Protein AF-A0A7S1WU43-F1 (afdb_monomer_lite)

Secondary structure (DSSP, 8-state):
--------TTT-------SSHHHHHHHHHHHHHHHHHHHHHHHHHHHHHHH--HHHHHHHHHHHHHHHHHHHHHHHHHHS-------------STTGGGSTT--------TT-TT---HHHHHHHHHHHHHHHHHHHHHHT--STTS--HHHHHHHHHHHHHHHHHT--HHHHHHHHHHHHHHHHHHHHHHHHHHHHHHHHHHTT--SS---S-GGGGGS-GGGS--HHHHHHHHHHHHHHHH-SS-SSS--HHHHHHHHHHH-GGGTTSGGGTS--PPPPP-

Organism: Alexandrium catenella (NCBI:txid2925)

Radius of gyration: 36.23 Å; chains: 1; bounding box: 75×37×129 Å

Sequence (283 aa):
QLYVYLLDQISGEPVFRWGPAAYERRLQLTSGLVGAGAILFGLLGVRSARTCSASSIRTVLRFHACLLLWTVLWFLLVGVPTRVDYVSVPAVEHWPIAMLPGIPTRLAVDPEWPNGKPGVCGDVSDIKARLVETLDEMDDNNKNRFVRKPFIQKALRKVYAAVFKKVLTCRQTVKMFWTWCALLLLLRVYYIAVLSYFLQVVLRGGDGVMIMGRLDDLNKPFSQTMSSMMLVQQQVRSAFEQMDADGDGRLSLEELLQYLEGTNHRYRGIAKGVGSQEPAPKV

Foldseek 3Di:
DDDPPPPPVPPPDPDLDLDPPVVRVVVVVVVVVLVVVVVVLVVLVVVCLVQLDLVSLVVSLVNLVVVLVVLVVVCCSLVPLQQPPPPAQADPVDPPVNPDPRRGRGDPDPPVCNRDQRSQLVVLVVVVVVVVVVLVVCVVVDPDDPPPDVVVSVVVVVVVVCCCVPQVDSVNSSVVSVVVSVVVSVVSVVVSVVSVLSSLCSVLVPSVPDPPDDPVCSPDDPVPSDPPVVVVVVVVVVVQVQQCPVPPSDHDPLSVLVVCCVPDVVSPPVSVVPPPDDDDDDD

InterPro domains:
  IPR002048 EF-hand domain [PF13202] (238-257)
  IPR002048 EF-hand domain [PS50222] (231-266)
  IPR002048 EF-hand domain [SM00054] (235-263)
  IPR011992 EF-hand domain pair [SSF47473] (228-263)
  IPR018247 EF-Hand 1, calcium-binding site [PS00018] (244-256)

Structure (mmCIF, N/CA/C/O backbone):
data_AF-A0A7S1WU43-F1
#
_entry.id   AF-A0A7S1WU43-F1
#
loop_
_atom_site.group_PDB
_atom_site.id
_atom_site.type_symbol
_atom_site.label_atom_id
_atom_site.label_alt_id
_atom_site.label_comp_id
_atom_site.label_asym_id
_atom_site.label_entity_id
_atom_site.label_seq_id
_atom_site.pdbx_PDB_ins_code
_atom_site.Cartn_x
_atom_site.Cartn_y
_atom_site.Cartn_z
_atom_site.occupancy
_atom_site.B_iso_or_equiv
_atom_site.auth_seq_id
_atom_site.auth_comp_id
_atom_site.auth_asym_id
_atom_site.auth_atom_id
_atom_site.pdbx_PDB_model_num
ATOM 1 N N . GLN A 1 1 ? 28.145 -4.157 -35.785 1.00 30.47 1 GLN A N 1
ATOM 2 C CA . GLN A 1 1 ? 26.868 -3.931 -35.076 1.00 30.47 1 GLN A CA 1
ATOM 3 C C . GLN A 1 1 ? 26.943 -2.552 -34.444 1.00 30.47 1 GLN A C 1
ATOM 5 O O . GLN A 1 1 ? 27.617 -2.392 -33.436 1.00 30.47 1 GLN A O 1
ATOM 10 N N . LEU A 1 2 ? 26.376 -1.546 -35.112 1.00 20.77 2 LEU A N 1
ATOM 11 C CA . LEU A 1 2 ? 26.337 -0.168 -34.625 1.00 20.77 2 LEU A CA 1
ATOM 12 C C . LEU A 1 2 ? 25.073 -0.026 -33.767 1.00 20.77 2 LEU A C 1
ATOM 14 O O . LEU A 1 2 ? 23.965 -0.103 -34.293 1.00 20.77 2 LEU A O 1
ATOM 18 N N . TYR A 1 3 ? 25.229 0.119 -32.455 1.00 25.77 3 TYR A N 1
ATOM 19 C CA . TYR A 1 3 ? 24.123 0.491 -31.578 1.00 25.77 3 TYR A CA 1
ATOM 20 C C . TYR A 1 3 ? 24.017 2.012 -31.617 1.00 25.77 3 TYR A C 1
ATOM 22 O O . TYR A 1 3 ? 24.809 2.709 -30.988 1.00 25.77 3 TYR A O 1
ATOM 30 N N . VAL A 1 4 ? 23.079 2.530 -32.407 1.00 25.12 4 VAL A N 1
ATOM 31 C CA . VAL A 1 4 ? 22.720 3.948 -32.352 1.00 25.12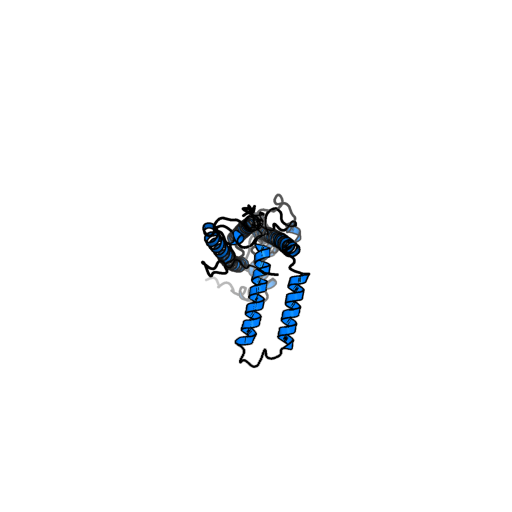 4 VAL A CA 1
ATOM 32 C C . VAL A 1 4 ? 21.872 4.130 -31.101 1.00 25.12 4 VAL A C 1
ATOM 34 O O . VAL A 1 4 ? 20.669 3.878 -31.100 1.00 25.12 4 VAL A O 1
ATOM 37 N N . TYR A 1 5 ? 22.528 4.513 -30.009 1.00 32.12 5 TYR A N 1
ATOM 38 C CA . TYR A 1 5 ? 21.851 5.143 -28.890 1.00 32.12 5 TYR A CA 1
ATOM 39 C C . TYR A 1 5 ? 21.361 6.499 -29.394 1.00 32.12 5 TYR A C 1
ATOM 41 O O . TYR A 1 5 ? 22.155 7.416 -29.593 1.00 32.12 5 TYR A O 1
ATOM 49 N N . LEU A 1 6 ? 20.053 6.633 -29.608 1.00 31.73 6 LEU A N 1
ATOM 50 C CA . LEU A 1 6 ? 19.405 7.938 -29.533 1.00 31.73 6 LEU A CA 1
ATOM 51 C C . LEU A 1 6 ? 19.458 8.357 -28.061 1.00 31.73 6 LEU A C 1
ATOM 53 O O . LEU A 1 6 ? 18.491 8.221 -27.318 1.00 31.73 6 LEU A O 1
ATOM 57 N N . LEU A 1 7 ? 20.638 8.809 -27.630 1.00 34.16 7 LEU A N 1
ATOM 58 C CA . LEU A 1 7 ? 20.720 9.766 -26.546 1.00 34.16 7 LEU A CA 1
ATOM 59 C C . LEU A 1 7 ? 19.856 10.950 -26.977 1.00 34.16 7 LEU A C 1
ATOM 61 O O . LEU A 1 7 ? 20.091 11.542 -28.032 1.00 34.16 7 LEU A O 1
ATOM 65 N N . ASP A 1 8 ? 18.863 11.277 -26.159 1.00 39.72 8 ASP A N 1
ATOM 66 C CA . ASP A 1 8 ? 18.220 12.585 -26.138 1.00 39.72 8 ASP A CA 1
ATOM 67 C C . ASP A 1 8 ? 19.308 13.618 -25.775 1.00 39.72 8 ASP A C 1
ATOM 69 O O . ASP A 1 8 ? 19.442 14.045 -24.630 1.00 39.72 8 ASP A O 1
ATOM 73 N N . GLN A 1 9 ? 20.178 13.945 -26.742 1.00 35.69 9 GLN A N 1
ATOM 74 C CA . GLN A 1 9 ? 21.341 14.827 -26.579 1.00 35.69 9 GLN A CA 1
ATOM 75 C C . GLN A 1 9 ? 20.949 16.262 -26.201 1.00 35.69 9 GLN A C 1
ATOM 77 O O . GLN A 1 9 ? 21.822 17.066 -25.893 1.00 35.69 9 GLN A O 1
ATOM 82 N N . ILE A 1 10 ? 19.657 16.593 -26.218 1.00 40.53 10 ILE A N 1
ATOM 83 C CA . ILE A 1 10 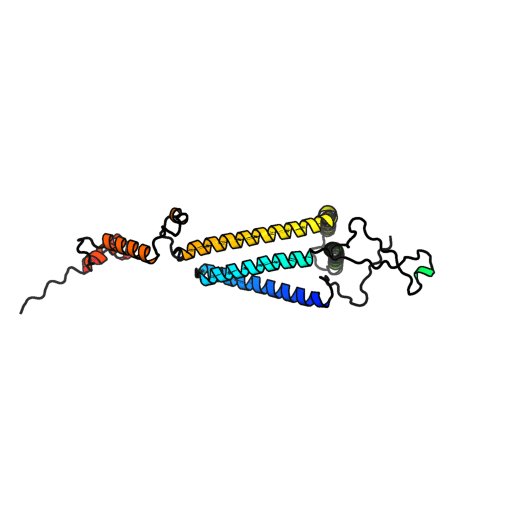? 19.166 17.931 -25.895 1.00 40.53 10 ILE A CA 1
ATOM 84 C C . ILE A 1 10 ? 18.762 18.032 -24.418 1.00 40.53 10 ILE A C 1
ATOM 86 O O . ILE A 1 10 ? 18.910 19.102 -23.835 1.00 40.53 10 ILE A O 1
ATOM 90 N N . SER A 1 11 ? 18.283 16.952 -23.787 1.00 47.47 11 SER A N 1
ATOM 91 C CA . SER A 1 11 ? 17.785 17.031 -22.405 1.00 47.47 11 SER A CA 1
ATOM 92 C C . SER A 1 11 ? 18.799 16.604 -21.347 1.00 47.47 11 SER A C 1
ATOM 94 O O . SER A 1 11 ? 18.724 17.102 -20.229 1.00 47.47 11 SER A O 1
ATOM 96 N N . GLY A 1 12 ? 19.746 15.711 -21.664 1.00 41.81 12 GLY A N 1
ATOM 97 C CA . GLY A 1 12 ? 20.751 15.240 -20.699 1.00 41.81 12 GLY A CA 1
ATOM 98 C C . GLY A 1 12 ? 20.173 14.557 -19.449 1.00 41.81 12 GLY A C 1
ATOM 99 O O . GLY A 1 12 ? 20.922 14.247 -18.526 1.00 41.81 12 GLY A O 1
ATOM 100 N N . GLU A 1 13 ? 18.862 14.303 -19.402 1.00 36.97 13 GLU A N 1
ATOM 101 C CA . GLU A 1 13 ? 18.190 13.790 -18.216 1.00 36.97 13 GLU A CA 1
ATOM 102 C C . GLU A 1 13 ? 17.746 12.339 -18.416 1.00 36.97 13 GLU A C 1
ATOM 104 O O . GLU A 1 13 ? 16.868 12.052 -19.236 1.00 36.97 13 GLU A O 1
ATOM 109 N N . PRO A 1 14 ? 18.300 11.396 -17.636 1.00 43.19 14 PRO A N 1
ATOM 110 C CA . PRO A 1 14 ? 17.907 10.006 -17.698 1.00 43.19 14 PRO A CA 1
ATOM 111 C C . PRO A 1 14 ? 16.720 9.814 -16.743 1.00 43.19 14 PRO A C 1
ATOM 113 O O . PRO A 1 14 ? 16.869 9.315 -15.623 1.00 43.19 14 PRO A O 1
ATOM 116 N N . VAL A 1 15 ? 15.532 10.251 -17.163 1.00 45.34 15 VAL A N 1
ATOM 117 C CA . VAL A 1 15 ? 14.308 10.117 -16.363 1.00 45.34 15 VAL A CA 1
ATOM 118 C C . VAL A 1 15 ? 13.325 9.209 -17.085 1.00 45.34 15 VAL A C 1
ATOM 120 O O . VAL A 1 15 ? 12.947 9.439 -18.230 1.00 45.34 15 VAL A O 1
ATOM 123 N N . PHE A 1 16 ? 12.943 8.148 -16.378 1.00 49.25 16 PHE A N 1
ATOM 124 C CA . PHE A 1 16 ? 11.842 7.254 -16.702 1.00 49.25 16 PHE A CA 1
ATOM 125 C C . PHE A 1 16 ? 10.610 8.081 -17.098 1.00 49.25 16 PHE A C 1
ATOM 127 O O . PHE A 1 16 ? 10.013 8.723 -16.234 1.00 49.25 16 PHE A O 1
ATOM 134 N N . ARG A 1 17 ? 10.194 8.045 -18.370 1.00 53.03 17 ARG A N 1
ATOM 135 C CA . ARG A 1 17 ? 9.016 8.797 -18.830 1.00 53.03 17 ARG A CA 1
ATOM 136 C C . ARG A 1 17 ? 7.768 7.917 -18.826 1.00 53.03 17 ARG A C 1
ATOM 138 O O . ARG A 1 17 ? 7.588 7.063 -19.686 1.00 53.03 17 ARG A O 1
ATOM 145 N N . TRP A 1 18 ? 6.868 8.167 -17.874 1.00 54.41 18 TRP A N 1
ATOM 146 C CA . TRP A 1 18 ? 5.579 7.466 -17.719 1.00 54.41 18 TRP A CA 1
ATOM 147 C C . TRP A 1 18 ? 4.523 7.850 -18.782 1.00 54.41 18 TRP A C 1
ATOM 149 O O . TRP A 1 18 ? 3.380 7.404 -18.716 1.00 54.41 18 TRP A O 1
ATOM 159 N N . GLY A 1 19 ? 4.869 8.723 -19.732 1.00 63.88 19 GLY A N 1
ATOM 160 C CA . GLY A 1 19 ? 3.963 9.306 -20.719 1.00 63.88 19 GLY A CA 1
ATOM 161 C C . GLY A 1 19 ? 4.474 10.669 -21.196 1.00 63.88 19 GLY A C 1
ATOM 162 O O . GLY A 1 19 ? 5.649 10.983 -21.004 1.00 63.88 19 GLY A O 1
ATOM 163 N N . PRO A 1 20 ? 3.618 11.511 -21.803 1.00 68.62 20 PRO A N 1
ATOM 164 C CA . PRO A 1 20 ? 3.990 12.883 -22.132 1.00 68.62 20 PRO A CA 1
ATOM 165 C C . PRO A 1 20 ? 4.473 13.627 -20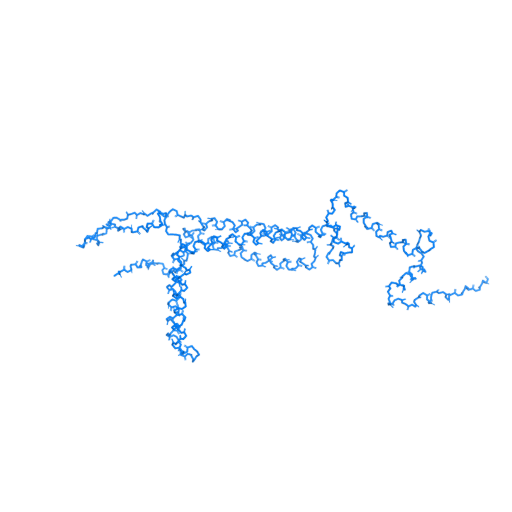.879 1.00 68.62 20 PRO A C 1
ATOM 167 O O . PRO A 1 20 ? 3.869 13.489 -19.811 1.00 68.62 20 PRO A O 1
ATOM 170 N N . ALA A 1 21 ? 5.507 14.463 -21.015 1.00 69.75 21 ALA A N 1
ATOM 171 C CA . ALA A 1 21 ? 6.152 15.164 -19.894 1.00 69.75 21 ALA A CA 1
ATOM 172 C C . ALA A 1 21 ? 5.162 15.929 -18.987 1.00 69.75 21 ALA A C 1
ATOM 174 O O . ALA A 1 21 ? 5.352 16.031 -17.775 1.00 69.75 21 ALA A O 1
ATOM 175 N N . ALA A 1 22 ? 4.052 16.415 -19.556 1.00 76.44 22 ALA A N 1
ATOM 176 C CA . ALA A 1 22 ? 2.982 17.088 -18.821 1.00 76.44 22 ALA A CA 1
ATOM 177 C C . ALA A 1 22 ? 2.285 16.195 -17.772 1.00 76.44 22 ALA A C 1
ATOM 179 O O . ALA A 1 22 ? 1.878 16.686 -16.715 1.00 76.44 22 ALA A O 1
ATOM 180 N N . TYR A 1 23 ? 2.138 14.896 -18.045 1.00 77.31 23 TYR A N 1
ATOM 181 C CA . TYR A 1 23 ? 1.503 13.940 -17.133 1.00 77.31 23 TYR A CA 1
ATOM 182 C C . TYR A 1 23 ? 2.493 13.348 -16.142 1.00 77.31 23 TYR A C 1
ATOM 184 O O . TYR A 1 23 ? 2.120 13.071 -15.006 1.00 77.31 23 TYR A O 1
ATOM 192 N N . GLU A 1 24 ? 3.752 13.201 -16.537 1.00 76.25 24 GLU A N 1
ATOM 193 C CA . GLU A 1 24 ? 4.777 12.544 -15.734 1.00 76.25 24 GLU A CA 1
ATOM 194 C C . GLU A 1 24 ? 5.000 13.234 -14.384 1.00 76.25 24 GLU A C 1
ATOM 196 O O . GLU A 1 24 ? 4.889 12.599 -13.334 1.00 76.25 24 GLU A O 1
ATOM 201 N N . ARG A 1 25 ? 5.202 14.559 -14.392 1.00 82.25 25 ARG A N 1
ATOM 202 C CA . ARG A 1 25 ? 5.381 15.341 -13.160 1.00 82.25 25 ARG A CA 1
ATOM 203 C C . ARG A 1 25 ? 4.170 15.227 -12.237 1.00 82.25 25 ARG A C 1
ATOM 205 O O . ARG A 1 25 ? 4.317 15.137 -11.019 1.00 82.25 25 ARG A O 1
ATOM 212 N N . ARG A 1 26 ? 2.963 15.216 -12.813 1.00 85.88 26 ARG A N 1
ATOM 213 C CA . ARG A 1 26 ? 1.721 15.042 -12.050 1.00 85.88 26 ARG A CA 1
ATOM 214 C C . ARG A 1 26 ? 1.653 13.646 -11.450 1.00 85.88 26 ARG A C 1
ATOM 216 O O . ARG A 1 26 ? 1.323 13.534 -10.277 1.00 85.88 26 ARG A O 1
ATOM 223 N N . LEU A 1 27 ? 2.023 12.619 -12.215 1.00 83.44 27 LEU A N 1
ATOM 224 C CA . LEU A 1 27 ? 1.995 11.228 -11.782 1.00 83.44 27 LEU A CA 1
ATOM 225 C C . LEU A 1 27 ? 2.979 10.958 -10.641 1.00 83.44 27 LEU A C 1
ATOM 227 O O . LEU A 1 27 ? 2.609 10.323 -9.649 1.00 83.44 27 LEU A O 1
ATOM 231 N N . GLN A 1 28 ? 4.203 11.476 -10.763 1.00 84.31 28 GLN A N 1
ATOM 232 C CA . GLN A 1 28 ? 5.231 11.408 -9.727 1.00 84.31 28 GLN A CA 1
ATOM 233 C C . GLN A 1 28 ? 4.764 12.115 -8.453 1.00 84.31 28 GLN A C 1
ATOM 235 O O . GLN A 1 28 ? 4.835 11.530 -7.373 1.00 84.31 28 GLN A O 1
ATOM 240 N N . LEU A 1 29 ? 4.199 13.322 -8.578 1.00 89.19 29 LEU A N 1
ATOM 241 C CA . LEU A 1 29 ? 3.633 14.055 -7.446 1.00 89.19 29 LEU A CA 1
ATOM 242 C C . LEU A 1 29 ? 2.506 13.259 -6.774 1.00 89.19 29 LEU A C 1
ATOM 244 O O . LEU A 1 29 ? 2.535 13.071 -5.561 1.00 89.19 29 LEU A O 1
ATOM 248 N N . THR A 1 30 ? 1.537 12.745 -7.540 1.00 89.62 30 THR A N 1
ATOM 249 C CA . THR A 1 30 ? 0.443 11.935 -6.979 1.00 89.62 30 THR A CA 1
ATOM 250 C C . THR A 1 30 ? 0.951 10.661 -6.319 1.00 89.62 30 THR A C 1
ATOM 252 O O . THR A 1 30 ? 0.500 10.330 -5.229 1.00 89.62 30 THR A O 1
ATOM 255 N N . SER A 1 31 ? 1.924 9.975 -6.920 1.00 88.25 31 SER A N 1
ATOM 256 C CA . SER A 1 31 ? 2.510 8.762 -6.341 1.00 88.25 31 SER A CA 1
ATOM 257 C C . SER A 1 31 ? 3.253 9.075 -5.040 1.00 88.25 31 SER A C 1
ATOM 259 O O . SER A 1 31 ? 3.103 8.347 -4.060 1.00 88.25 31 SER A O 1
ATOM 261 N N . GLY A 1 32 ? 3.984 10.193 -4.996 1.00 89.62 32 GLY A N 1
ATOM 262 C CA . GLY A 1 32 ? 4.639 10.693 -3.789 1.00 89.62 32 GLY A CA 1
ATOM 263 C C . GLY A 1 32 ? 3.643 11.043 -2.682 1.00 89.62 32 GLY A C 1
ATOM 264 O O . GLY A 1 32 ? 3.831 10.633 -1.539 1.00 89.62 32 GLY A O 1
ATOM 265 N N . LEU A 1 33 ? 2.542 11.723 -3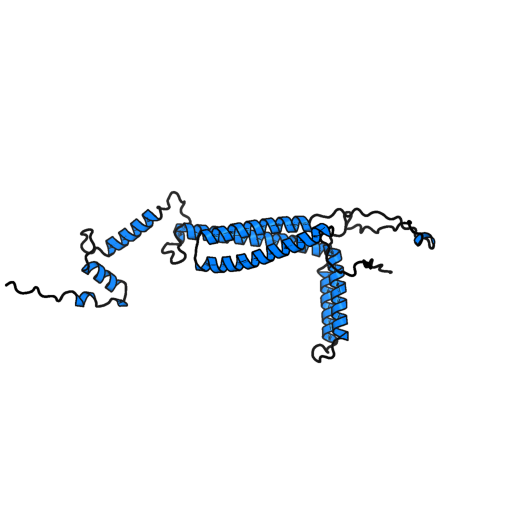.019 1.00 92.56 33 LEU A N 1
ATOM 266 C CA . LEU A 1 33 ? 1.471 12.053 -2.072 1.00 92.56 33 LEU A CA 1
ATOM 267 C C . LEU A 1 33 ? 0.770 10.801 -1.533 1.00 92.56 33 LEU A C 1
ATOM 269 O O . LEU A 1 33 ? 0.533 10.705 -0.330 1.00 92.56 33 LEU A O 1
ATOM 273 N N . VAL A 1 34 ? 0.477 9.819 -2.391 1.00 91.44 34 VAL A N 1
ATOM 274 C CA . VAL A 1 34 ? -0.104 8.539 -1.962 1.00 91.44 34 VAL A CA 1
ATOM 275 C C . VAL A 1 34 ? 0.872 7.768 -1.072 1.00 91.44 34 VAL A C 1
ATOM 277 O O . VAL A 1 34 ? 0.454 7.214 -0.055 1.00 91.44 34 VAL A O 1
ATOM 280 N N . GLY A 1 35 ? 2.167 7.771 -1.400 1.00 90.06 35 GLY A N 1
ATOM 281 C CA . GLY A 1 35 ? 3.216 7.167 -0.577 1.00 90.06 35 GLY A CA 1
ATOM 282 C C . GLY A 1 35 ? 3.323 7.813 0.807 1.00 90.06 35 GLY A C 1
ATOM 283 O O . GLY A 1 35 ? 3.276 7.112 1.819 1.00 90.06 35 GLY A O 1
ATOM 284 N N . ALA A 1 36 ? 3.381 9.145 0.869 1.00 92.38 36 ALA A N 1
ATOM 285 C CA . ALA A 1 36 ? 3.388 9.896 2.125 1.00 92.38 36 ALA A CA 1
ATOM 286 C C . ALA A 1 36 ? 2.111 9.644 2.946 1.00 92.38 36 ALA A C 1
ATOM 288 O O . ALA A 1 36 ? 2.180 9.394 4.151 1.00 92.38 36 ALA A O 1
ATOM 289 N N . GLY A 1 37 ? 0.952 9.622 2.279 1.00 92.44 37 GLY A N 1
ATOM 290 C CA . GLY A 1 37 ? -0.325 9.254 2.882 1.00 92.44 37 GLY A CA 1
ATOM 291 C C . GLY A 1 37 ? -0.295 7.847 3.479 1.00 92.44 37 GLY A C 1
ATOM 292 O O . GLY A 1 37 ? -0.692 7.665 4.624 1.00 92.44 37 GLY A O 1
ATOM 293 N N . ALA A 1 38 ? 0.241 6.857 2.763 1.00 90.38 38 ALA A N 1
ATOM 294 C CA . ALA A 1 38 ? 0.356 5.484 3.255 1.00 90.38 38 ALA A CA 1
ATOM 295 C C . ALA A 1 38 ? 1.224 5.361 4.510 1.00 90.38 38 ALA A C 1
ATOM 297 O O . ALA A 1 38 ? 0.856 4.621 5.423 1.00 90.38 38 ALA A O 1
ATOM 298 N N . ILE A 1 39 ? 2.326 6.109 4.594 1.00 91.19 39 ILE A N 1
ATOM 299 C CA . ILE A 1 39 ? 3.164 6.150 5.800 1.00 91.19 39 ILE A CA 1
ATOM 300 C C . ILE A 1 39 ? 2.378 6.760 6.967 1.00 91.19 39 ILE A C 1
ATOM 302 O O . ILE A 1 39 ? 2.305 6.164 8.042 1.00 91.19 39 ILE A O 1
ATOM 306 N N . LEU A 1 40 ? 1.737 7.912 6.749 1.00 91.38 40 LEU A N 1
ATOM 307 C CA . LEU A 1 40 ? 0.973 8.610 7.783 1.00 91.38 40 LEU A CA 1
ATOM 308 C C . LEU A 1 40 ? -0.203 7.764 8.299 1.00 91.38 40 LEU A C 1
ATOM 310 O O . LEU A 1 40 ? -0.389 7.632 9.508 1.00 91.38 40 LEU A O 1
ATOM 314 N N . PHE A 1 41 ? -0.956 7.122 7.404 1.00 89.38 41 PHE A N 1
ATOM 315 C CA . PHE A 1 41 ? -2.041 6.214 7.778 1.00 89.38 41 PHE A CA 1
ATOM 316 C C . PHE A 1 41 ? -1.545 4.914 8.412 1.00 89.38 41 PHE A C 1
ATOM 318 O O . PHE A 1 41 ? -2.230 4.376 9.278 1.00 89.38 41 PHE A O 1
ATOM 325 N N . GLY A 1 42 ? -0.349 4.437 8.057 1.00 87.31 42 GLY A N 1
ATOM 326 C CA . GLY A 1 42 ? 0.315 3.346 8.770 1.00 87.31 42 GLY A CA 1
ATOM 327 C C . GLY A 1 42 ? 0.575 3.707 10.235 1.00 87.31 42 GLY A C 1
ATOM 328 O O . GLY A 1 42 ? 0.207 2.951 11.135 1.00 87.31 42 GLY A O 1
ATOM 329 N N . LEU A 1 43 ? 1.116 4.903 10.492 1.00 87.75 43 LEU A N 1
ATOM 330 C CA . LEU A 1 43 ? 1.339 5.413 11.851 1.00 87.75 43 LEU A CA 1
ATOM 331 C C . LEU A 1 43 ? 0.021 5.610 12.618 1.00 87.75 43 LEU A C 1
ATOM 333 O O . LEU A 1 43 ? -0.079 5.232 13.789 1.00 87.75 43 LEU A O 1
ATOM 337 N N . LEU A 1 44 ? -1.013 6.148 11.960 1.00 84.94 44 LEU A N 1
ATOM 338 C CA . LEU A 1 44 ? -2.354 6.268 12.541 1.00 84.94 44 LEU A CA 1
ATOM 339 C C . LEU A 1 44 ? -2.980 4.903 12.833 1.00 84.94 44 LEU A C 1
ATOM 341 O O . LEU A 1 44 ? -3.630 4.756 13.863 1.00 84.94 44 LEU A O 1
ATOM 345 N N . GLY A 1 45 ? -2.760 3.902 11.980 1.00 83.38 45 GLY A N 1
ATOM 346 C CA . GLY A 1 45 ? -3.207 2.527 12.192 1.00 83.38 45 GLY A CA 1
ATOM 347 C C . GLY A 1 45 ? -2.576 1.907 13.436 1.00 83.38 45 GLY A C 1
ATOM 348 O O . GLY A 1 45 ? -3.291 1.383 14.288 1.00 83.38 45 GLY A O 1
ATOM 349 N N . VAL A 1 46 ? -1.259 2.060 13.611 1.00 85.56 46 VAL A N 1
ATOM 350 C CA . VAL A 1 46 ? -0.549 1.608 14.823 1.00 85.56 46 VAL A CA 1
ATOM 351 C C . VAL A 1 46 ? -1.074 2.321 16.072 1.00 85.56 46 VAL A C 1
ATOM 353 O O . VAL A 1 46 ? -1.281 1.691 17.109 1.00 85.56 46 VAL A O 1
ATOM 356 N N . ARG A 1 47 ? -1.345 3.629 15.989 1.00 82.25 47 ARG A N 1
ATOM 357 C CA . ARG A 1 47 ? -1.934 4.383 17.105 1.00 82.25 47 ARG A CA 1
ATOM 358 C C . ARG A 1 47 ? -3.380 3.961 17.385 1.00 82.25 47 ARG A C 1
ATOM 360 O O . ARG A 1 47 ? -3.756 3.835 18.546 1.00 82.25 47 ARG A O 1
ATOM 367 N N . SER A 1 48 ? -4.169 3.700 16.345 1.00 77.38 48 SER A N 1
ATOM 368 C CA . SER A 1 48 ? -5.549 3.213 16.439 1.00 77.38 48 SER A CA 1
ATOM 369 C C . SER A 1 48 ? -5.627 1.839 17.089 1.00 77.38 48 SER A C 1
ATOM 371 O O . SER A 1 48 ? -6.566 1.581 17.837 1.00 77.38 48 SER A O 1
ATOM 373 N N . ALA A 1 49 ? -4.653 0.967 16.828 1.00 76.62 49 ALA A N 1
ATOM 374 C CA . ALA A 1 49 ? -4.579 -0.346 17.458 1.00 76.62 49 ALA A CA 1
ATOM 375 C C . ALA A 1 49 ? -4.410 -0.251 18.985 1.00 76.62 49 ALA A C 1
ATOM 377 O O . ALA A 1 49 ? -4.782 -1.178 19.690 1.00 76.62 49 ALA A O 1
ATOM 378 N N . ARG A 1 50 ? -3.898 0.876 19.508 1.00 81.31 50 ARG A N 1
ATOM 379 C CA . ARG A 1 50 ? -3.787 1.111 20.957 1.00 81.31 50 ARG A CA 1
ATOM 380 C C . ARG A 1 50 ? -5.067 1.640 21.595 1.00 81.31 50 ARG A C 1
ATOM 382 O O . ARG A 1 50 ? -5.280 1.400 22.774 1.00 81.31 50 ARG A O 1
ATOM 389 N N . THR A 1 51 ? -5.878 2.402 20.862 1.00 77.81 51 THR A N 1
ATOM 390 C CA . THR A 1 51 ? -7.076 3.054 21.420 1.00 77.81 51 THR A CA 1
ATOM 391 C C . THR A 1 51 ? -8.372 2.307 21.125 1.00 77.81 51 THR A C 1
ATOM 393 O O . THR A 1 51 ? -9.415 2.725 21.617 1.00 77.81 51 THR A O 1
ATOM 396 N N . CYS A 1 52 ? -8.328 1.251 20.302 1.00 75.88 52 CYS A N 1
ATOM 397 C CA . CYS A 1 52 ? -9.468 0.400 19.932 1.00 75.88 52 CYS A CA 1
ATOM 398 C C . CYS A 1 52 ? -10.728 1.175 19.498 1.00 75.88 52 CYS A C 1
ATOM 400 O O . CYS A 1 52 ? -11.849 0.686 19.594 1.00 75.88 52 CYS A O 1
ATOM 402 N N . SER A 1 53 ? -10.563 2.394 18.975 1.00 82.56 53 SER A N 1
ATOM 403 C CA . SER A 1 53 ? -11.692 3.216 18.545 1.00 82.56 53 SER A CA 1
ATOM 404 C C . SER A 1 53 ? -12.246 2.710 17.215 1.00 82.56 53 SER A C 1
ATOM 406 O O . SER A 1 53 ? -11.560 2.742 16.189 1.00 82.56 53 SER A O 1
ATOM 408 N N . ALA A 1 54 ? -13.523 2.321 17.196 1.00 84.50 54 ALA A N 1
ATOM 409 C CA . ALA A 1 54 ? -14.214 1.890 15.980 1.00 84.50 54 ALA A CA 1
ATOM 410 C C . ALA A 1 54 ? -14.166 2.944 14.856 1.00 84.50 54 ALA A C 1
ATOM 412 O O . ALA A 1 54 ? -14.101 2.593 13.677 1.00 84.50 54 ALA A O 1
ATOM 413 N N . SER A 1 55 ? -14.161 4.237 15.201 1.00 87.12 55 SER A N 1
ATOM 414 C CA . SER A 1 55 ? -14.051 5.330 14.223 1.00 87.12 55 SER A CA 1
ATOM 415 C C . SER A 1 55 ? -12.695 5.320 13.509 1.00 87.12 55 SER A C 1
ATOM 417 O O . SER A 1 55 ? -12.621 5.401 12.277 1.00 87.12 55 SER A O 1
ATOM 419 N N . SER A 1 56 ? -11.616 5.132 14.269 1.00 86.75 56 SER A N 1
ATOM 420 C CA . SER A 1 56 ? -10.261 5.048 13.730 1.00 86.75 56 SER A CA 1
ATOM 421 C C . SER A 1 56 ? -10.090 3.816 12.840 1.00 86.75 56 SER A C 1
ATOM 423 O O . SER A 1 56 ? -9.577 3.934 11.728 1.00 86.75 56 SER A O 1
ATOM 425 N N . ILE A 1 57 ? -10.627 2.661 13.252 1.00 86.94 57 ILE A N 1
ATOM 426 C CA . ILE A 1 57 ? -10.600 1.430 12.446 1.00 86.94 57 ILE A CA 1
ATOM 427 C C . ILE A 1 57 ? -11.368 1.618 11.124 1.00 86.94 57 ILE A C 1
ATOM 429 O O . ILE A 1 57 ? -10.850 1.276 10.061 1.00 86.94 57 ILE A O 1
ATOM 433 N N . ARG A 1 58 ? -12.568 2.225 11.146 1.00 90.75 58 ARG A N 1
ATOM 434 C CA . ARG A 1 58 ? -13.329 2.551 9.918 1.00 90.75 58 ARG A CA 1
ATOM 435 C C . ARG A 1 58 ? -12.548 3.472 8.984 1.00 90.75 58 ARG A C 1
ATOM 437 O O . ARG A 1 58 ? -12.617 3.319 7.766 1.00 90.75 58 ARG A O 1
ATOM 444 N N . THR A 1 59 ? -11.815 4.426 9.546 1.00 91.19 59 THR A N 1
ATOM 445 C CA . THR A 1 59 ? -11.002 5.371 8.774 1.00 91.19 59 THR A CA 1
ATOM 446 C C . THR A 1 59 ? -9.835 4.655 8.090 1.00 91.19 59 THR A C 1
ATOM 448 O O . THR A 1 59 ? -9.625 4.837 6.892 1.00 91.19 59 THR A O 1
ATOM 451 N N . VAL A 1 60 ? -9.140 3.769 8.810 1.00 90.94 60 VAL A N 1
ATOM 452 C CA . VAL A 1 60 ? -8.066 2.923 8.261 1.00 90.94 60 VAL A CA 1
ATOM 453 C C . VAL A 1 60 ? -8.597 1.989 7.163 1.00 90.94 60 VAL A C 1
ATOM 455 O O . VAL A 1 60 ? -7.968 1.853 6.115 1.00 90.94 60 VAL A O 1
ATOM 458 N N . LEU A 1 61 ? -9.788 1.406 7.342 1.00 93.31 61 LEU A N 1
ATOM 459 C CA . LEU A 1 61 ? -10.450 0.587 6.318 1.00 93.31 61 LEU A CA 1
ATOM 460 C C . LEU A 1 61 ? -10.738 1.367 5.031 1.00 93.31 61 LEU A C 1
ATOM 462 O O . LEU A 1 61 ? -10.394 0.904 3.943 1.00 93.31 61 LEU A O 1
ATOM 466 N N . ARG A 1 62 ? -11.329 2.565 5.141 1.00 94.75 62 ARG A N 1
ATOM 467 C CA . ARG A 1 62 ? -11.579 3.439 3.981 1.00 94.75 62 ARG A CA 1
ATOM 468 C C . ARG A 1 62 ? -10.281 3.803 3.273 1.00 94.75 62 ARG A C 1
ATOM 470 O O . ARG A 1 62 ? -10.224 3.751 2.049 1.00 94.75 62 ARG A O 1
ATOM 477 N N . PHE A 1 63 ? -9.232 4.113 4.033 1.00 93.88 63 PHE A N 1
ATOM 478 C CA . PHE A 1 63 ? -7.917 4.395 3.471 1.00 93.88 63 PHE A CA 1
ATOM 479 C C . PHE A 1 63 ? -7.370 3.205 2.670 1.00 93.88 63 PHE A C 1
ATOM 481 O O . PHE A 1 63 ? -6.949 3.380 1.527 1.00 93.88 63 PHE A O 1
ATOM 488 N N . HIS A 1 64 ? -7.429 1.986 3.214 1.00 94.31 64 HIS A N 1
ATOM 489 C CA . HIS A 1 64 ? -6.988 0.792 2.489 1.00 94.31 64 HIS A CA 1
ATOM 490 C C . HIS A 1 64 ? -7.824 0.504 1.239 1.00 94.31 64 HIS A C 1
ATOM 492 O O . HIS A 1 64 ? -7.254 0.092 0.231 1.00 94.31 64 HIS A O 1
ATOM 498 N N . ALA A 1 65 ? -9.135 0.760 1.267 1.00 96.12 65 ALA A N 1
ATOM 499 C CA . ALA A 1 65 ? -9.987 0.651 0.085 1.00 96.12 65 ALA A CA 1
ATOM 500 C C . ALA A 1 65 ? -9.592 1.670 -1.001 1.00 96.12 65 ALA A C 1
ATOM 502 O O . ALA A 1 65 ? -9.440 1.300 -2.166 1.00 96.12 65 ALA A O 1
ATOM 503 N N . CYS A 1 66 ? -9.335 2.928 -0.626 1.00 95.38 66 CYS A N 1
ATOM 504 C CA . CYS A 1 66 ? -8.816 3.941 -1.549 1.00 95.38 66 CYS A CA 1
ATOM 505 C C . CYS A 1 66 ? -7.442 3.552 -2.109 1.00 95.38 66 CYS A C 1
ATOM 507 O O . CYS A 1 66 ? -7.184 3.734 -3.295 1.00 95.38 66 CYS A O 1
ATOM 509 N N . LEU A 1 67 ? -6.566 2.982 -1.278 1.00 93.75 67 LEU A N 1
ATOM 510 C CA . LEU A 1 67 ? -5.242 2.534 -1.699 1.00 93.75 67 LEU A CA 1
ATOM 511 C C . LEU A 1 67 ? -5.315 1.322 -2.638 1.00 93.75 67 LEU A C 1
ATOM 513 O O . LEU A 1 67 ? -4.525 1.232 -3.575 1.00 93.75 67 LEU A O 1
ATOM 517 N N . LEU A 1 68 ? -6.263 0.406 -2.418 1.00 95.94 68 LEU A N 1
ATOM 518 C CA . LEU A 1 68 ? -6.556 -0.699 -3.333 1.00 95.94 68 LEU A CA 1
ATOM 519 C C . LEU A 1 68 ? -7.003 -0.155 -4.694 1.00 95.94 68 LEU A C 1
ATOM 521 O O . LEU A 1 68 ? -6.428 -0.535 -5.711 1.00 95.94 68 LEU A O 1
ATOM 525 N N . LEU A 1 69 ? -7.960 0.779 -4.707 1.00 95.88 69 LEU A N 1
ATOM 526 C CA . LEU A 1 69 ? -8.428 1.428 -5.932 1.00 95.88 69 LEU A CA 1
ATOM 527 C C . LEU A 1 69 ? -7.288 2.150 -6.658 1.00 95.88 69 LEU A C 1
ATOM 529 O O . LEU A 1 69 ? -7.110 1.956 -7.857 1.00 95.88 69 LEU A O 1
ATOM 533 N N . TRP A 1 70 ? -6.481 2.930 -5.934 1.00 94.25 70 TRP A N 1
ATOM 534 C CA . TRP A 1 70 ? -5.292 3.578 -6.488 1.00 94.25 70 TRP A CA 1
ATOM 535 C C . TRP A 1 70 ? -4.324 2.563 -7.093 1.00 94.25 70 TRP A C 1
ATOM 537 O O . TRP A 1 70 ? -3.828 2.783 -8.189 1.00 94.25 70 TRP A O 1
ATOM 547 N N . THR A 1 71 ? -4.079 1.440 -6.414 1.00 92.44 71 THR A N 1
ATOM 548 C CA . THR A 1 71 ? -3.186 0.384 -6.910 1.00 92.44 71 THR A CA 1
ATOM 549 C C . THR A 1 71 ? -3.708 -0.172 -8.234 1.00 92.44 71 THR A C 1
ATOM 551 O O . THR A 1 71 ? -2.952 -0.249 -9.197 1.00 92.44 71 THR A O 1
ATOM 554 N N . VAL A 1 72 ? -5.007 -0.481 -8.324 1.00 93.69 72 VAL A N 1
ATOM 555 C CA . VAL A 1 72 ? -5.639 -0.929 -9.576 1.00 93.69 72 VAL A CA 1
ATOM 556 C C . VAL A 1 72 ? -5.484 0.124 -10.674 1.00 93.69 72 VAL A C 1
ATOM 558 O O . VAL A 1 72 ? -5.006 -0.198 -11.757 1.00 93.69 72 VAL A O 1
ATOM 561 N N . LEU A 1 73 ? -5.834 1.383 -10.395 1.00 90.94 73 LEU A N 1
ATOM 562 C CA . LEU A 1 73 ? -5.730 2.477 -11.365 1.00 90.94 73 LEU A CA 1
ATOM 563 C C . LEU A 1 73 ? -4.292 2.698 -11.833 1.00 90.94 73 LEU A C 1
ATOM 565 O O . LEU A 1 73 ? -4.065 2.901 -13.020 1.00 90.94 73 LEU A O 1
ATOM 569 N N . TRP A 1 74 ? -3.326 2.617 -10.922 1.00 88.75 74 TRP A N 1
ATOM 570 C CA . TRP A 1 74 ? -1.911 2.767 -11.229 1.00 88.75 74 TRP A CA 1
ATOM 571 C C . TRP A 1 74 ? -1.420 1.636 -12.133 1.00 88.75 74 TRP A C 1
ATOM 573 O O . TRP A 1 74 ? -0.817 1.900 -13.167 1.00 88.75 74 TRP A O 1
ATOM 583 N N . PHE A 1 75 ? -1.737 0.378 -11.810 1.00 87.56 75 PHE A N 1
ATOM 584 C CA . PHE A 1 75 ? -1.351 -0.761 -12.646 1.00 87.56 75 PHE A CA 1
ATOM 585 C C . PHE A 1 75 ? -2.059 -0.774 -13.998 1.00 87.56 75 PHE A C 1
ATOM 587 O O . PHE A 1 75 ? -1.454 -1.191 -14.978 1.00 87.56 75 PHE A O 1
ATOM 594 N N . LEU A 1 76 ? -3.306 -0.306 -14.079 1.00 86.12 76 LEU A N 1
ATOM 595 C CA . LEU A 1 76 ? -3.979 -0.109 -15.359 1.00 86.12 76 LEU A CA 1
ATOM 596 C C . LEU A 1 76 ? -3.289 0.994 -16.157 1.00 86.12 76 LEU A C 1
ATOM 598 O O . LEU A 1 76 ? -2.942 0.775 -17.306 1.00 86.12 76 LEU A O 1
ATOM 602 N N . LEU A 1 77 ? -3.013 2.146 -15.551 1.00 83.12 77 LEU A N 1
ATOM 603 C CA . LEU A 1 77 ? -2.365 3.257 -16.241 1.00 83.12 77 LEU A CA 1
ATOM 604 C C . LEU A 1 77 ? -0.978 2.879 -16.780 1.00 83.12 77 LEU A C 1
ATOM 606 O O . LEU A 1 77 ? -0.654 3.198 -17.918 1.00 83.12 77 LEU A O 1
ATOM 610 N N . VAL A 1 78 ? -0.177 2.188 -15.969 1.00 78.12 78 VAL A N 1
ATOM 611 C CA . VAL A 1 78 ? 1.184 1.760 -16.322 1.00 78.12 78 VAL A CA 1
ATOM 612 C C . VAL A 1 78 ? 1.182 0.531 -17.231 1.00 78.12 78 VAL A C 1
ATOM 614 O O . VAL A 1 78 ? 2.060 0.373 -18.074 1.00 78.12 78 VAL A O 1
ATOM 617 N N . GLY A 1 79 ? 0.224 -0.371 -17.028 1.00 72.00 79 GLY A N 1
ATOM 618 C CA . GLY A 1 79 ? 0.138 -1.653 -17.717 1.00 72.00 79 GLY A CA 1
ATOM 619 C C . GLY A 1 79 ? -0.662 -1.619 -19.017 1.00 72.00 79 GLY A C 1
ATOM 620 O O . GLY A 1 79 ? -0.604 -2.594 -19.768 1.00 72.00 79 GLY A O 1
ATOM 621 N N . VAL A 1 80 ? -1.404 -0.542 -19.304 1.00 68.25 80 VAL A N 1
ATOM 622 C CA . VAL A 1 80 ? -2.072 -0.369 -20.598 1.00 68.25 80 VAL A CA 1
ATOM 623 C C . VAL A 1 80 ? -0.992 -0.346 -21.680 1.00 68.25 80 VAL A C 1
ATOM 625 O O . VAL A 1 80 ? -0.073 0.472 -21.602 1.00 68.25 80 VAL A O 1
ATOM 628 N N . PRO A 1 81 ? -1.078 -1.229 -22.692 1.00 59.94 81 PRO A N 1
ATOM 629 C CA . PRO A 1 81 ? -0.167 -1.168 -23.819 1.00 59.94 81 PRO A CA 1
ATOM 630 C C . PRO A 1 81 ? -0.349 0.195 -24.484 1.00 59.94 81 PRO A C 1
ATOM 632 O O . PRO A 1 81 ? -1.406 0.490 -25.046 1.00 59.94 81 PRO A O 1
ATOM 635 N N . THR A 1 82 ? 0.663 1.053 -24.388 1.00 54.59 82 THR A N 1
ATOM 636 C CA . THR A 1 82 ? 0.692 2.281 -25.168 1.00 54.59 82 THR A CA 1
ATOM 637 C C . THR A 1 82 ? 0.782 1.866 -26.623 1.00 54.59 82 THR A C 1
ATOM 639 O O . THR A 1 82 ? 1.668 1.105 -27.003 1.00 54.59 82 THR A O 1
ATOM 642 N N . ARG A 1 83 ? -0.177 2.306 -27.439 1.00 44.44 83 ARG A N 1
ATOM 643 C CA . ARG A 1 83 ? -0.111 2.106 -28.882 1.00 44.44 83 ARG A CA 1
ATOM 644 C C . ARG A 1 83 ? 1.049 2.964 -29.371 1.00 44.44 83 ARG A C 1
ATOM 646 O O . ARG A 1 83 ? 0.929 4.184 -29.446 1.00 44.44 83 ARG A O 1
ATOM 653 N N . VAL A 1 84 ? 2.206 2.346 -29.574 1.00 51.94 84 VAL A N 1
ATOM 654 C CA . VAL A 1 84 ? 3.350 3.046 -30.142 1.00 51.94 84 VAL A CA 1
ATOM 655 C C . VAL A 1 84 ? 3.097 3.095 -31.636 1.00 51.94 84 VAL A C 1
ATOM 657 O O . VAL A 1 84 ? 3.357 2.131 -32.354 1.00 51.94 84 VAL A O 1
ATOM 660 N N . ASP A 1 85 ? 2.532 4.208 -32.095 1.00 42.94 85 ASP A N 1
ATOM 661 C CA . ASP A 1 85 ? 2.466 4.493 -33.518 1.00 42.94 85 ASP A CA 1
ATOM 662 C C . ASP A 1 85 ? 3.897 4.747 -33.985 1.00 42.94 85 ASP A C 1
ATOM 664 O O . ASP A 1 85 ? 4.484 5.816 -33.803 1.00 42.94 85 ASP A O 1
ATOM 668 N N . TYR A 1 86 ? 4.499 3.699 -34.532 1.00 46.28 86 TYR A N 1
ATOM 669 C CA . TYR A 1 86 ? 5.770 3.803 -35.208 1.00 46.28 86 TYR A CA 1
ATOM 670 C C . TYR A 1 86 ? 5.551 4.646 -36.458 1.00 46.28 86 TYR A C 1
ATOM 672 O O . TYR A 1 86 ? 5.060 4.156 -37.474 1.00 46.28 86 TYR A O 1
ATOM 680 N N . VAL A 1 87 ? 5.909 5.928 -36.391 1.00 45.16 87 VAL A N 1
ATOM 681 C CA . VAL A 1 87 ? 6.054 6.740 -37.595 1.00 45.16 87 VAL A CA 1
ATOM 682 C C . VAL A 1 87 ? 7.185 6.086 -38.375 1.00 45.16 87 VAL A C 1
ATOM 684 O O . VAL A 1 87 ? 8.345 6.174 -37.984 1.00 45.16 87 VAL A O 1
ATOM 687 N N . SER A 1 88 ? 6.848 5.319 -39.411 1.00 42.06 88 SER A N 1
ATOM 688 C CA . SER A 1 88 ? 7.839 4.694 -40.272 1.00 42.06 88 SER A CA 1
ATOM 689 C C . SER A 1 88 ? 8.517 5.806 -41.037 1.00 42.06 88 SER A C 1
ATOM 691 O O . SER A 1 88 ? 7.937 6.435 -41.922 1.00 42.06 88 SER A O 1
ATOM 693 N N . VAL A 1 89 ? 9.753 6.056 -40.671 1.00 44.00 89 VAL A N 1
ATOM 694 C CA . VAL A 1 89 ? 10.586 7.004 -41.364 1.00 44.00 89 VAL A CA 1
ATOM 695 C C . VAL A 1 89 ? 11.222 6.100 -42.510 1.00 44.00 89 VAL A C 1
ATOM 697 O O . VAL A 1 89 ? 11.671 5.013 -42.190 1.00 44.00 89 VAL A O 1
ATOM 700 N N . PRO A 1 90 ? 11.141 6.298 -43.855 1.00 42.97 90 PRO A N 1
ATOM 701 C CA . PRO A 1 90 ? 11.690 5.314 -44.843 1.00 42.97 90 PRO A CA 1
ATOM 702 C C . PRO A 1 90 ? 13.221 5.200 -45.045 1.00 42.97 90 PRO A C 1
ATOM 704 O O . PRO A 1 90 ? 13.776 5.969 -45.819 1.00 42.97 90 PRO A O 1
ATOM 707 N N . ALA A 1 91 ? 13.903 4.188 -44.469 1.00 44.66 91 ALA A N 1
ATOM 708 C CA . ALA A 1 91 ? 15.370 4.007 -44.632 1.00 44.66 91 ALA A CA 1
ATOM 709 C C . ALA A 1 91 ? 15.779 3.939 -46.092 1.00 44.66 91 ALA A C 1
ATOM 711 O O . ALA A 1 91 ? 15.525 2.942 -46.768 1.00 44.66 91 ALA A O 1
ATOM 712 N N . VAL A 1 92 ? 16.510 4.954 -46.536 1.00 48.12 92 VAL A N 1
ATOM 713 C CA . VAL A 1 92 ? 17.339 4.827 -47.723 1.00 48.12 92 VAL A CA 1
ATOM 714 C C . VAL A 1 92 ? 18.661 4.206 -47.292 1.00 48.12 92 VAL A C 1
ATOM 716 O O . VAL A 1 92 ? 19.471 4.832 -46.621 1.00 48.12 92 VAL A O 1
ATOM 719 N N . GLU A 1 93 ? 18.872 2.944 -47.664 1.00 48.94 93 GLU A N 1
ATOM 720 C CA . GLU A 1 93 ? 20.059 2.156 -47.287 1.00 48.94 93 GLU A CA 1
ATOM 721 C C . GLU A 1 93 ? 21.337 2.562 -48.050 1.00 48.94 93 GLU A C 1
ATOM 723 O O . GLU A 1 93 ? 22.389 1.956 -47.879 1.00 48.94 93 GLU A O 1
ATOM 728 N N . HIS A 1 94 ? 21.264 3.576 -48.915 1.00 56.38 94 HIS A N 1
ATOM 729 C CA . HIS A 1 94 ? 22.318 3.883 -49.876 1.00 56.38 94 HIS A CA 1
ATOM 730 C C . HIS A 1 94 ? 22.978 5.208 -49.494 1.00 56.38 94 HIS A C 1
ATOM 732 O O . HIS A 1 94 ? 22.373 6.280 -49.564 1.00 56.38 94 HIS A O 1
ATOM 738 N N . TRP A 1 95 ? 24.238 5.127 -49.075 1.00 45.75 95 TRP A N 1
ATOM 739 C CA . TRP A 1 95 ? 25.129 6.277 -48.957 1.00 45.75 95 TRP A CA 1
ATOM 740 C C . TRP A 1 95 ? 25.301 6.917 -50.348 1.00 45.75 95 TRP A C 1
ATOM 742 O 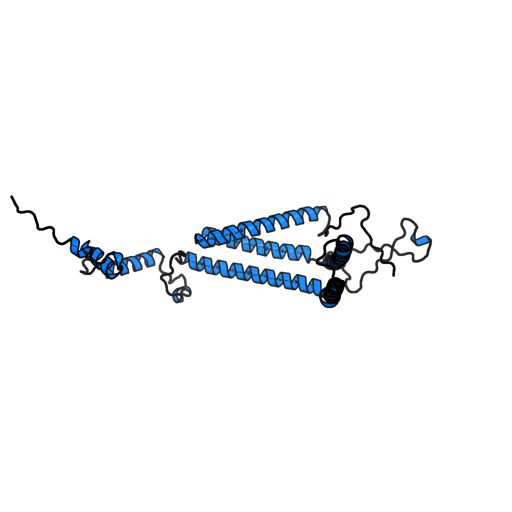O . TRP A 1 95 ? 25.592 6.175 -51.287 1.00 45.75 95 TRP A O 1
ATOM 752 N N . PRO A 1 96 ? 25.095 8.237 -50.544 1.00 60.19 96 PRO A N 1
ATOM 753 C CA . PRO A 1 96 ? 25.033 9.320 -49.552 1.00 60.19 96 PRO A CA 1
ATOM 754 C C . PRO A 1 96 ? 23.610 9.813 -49.208 1.00 60.19 96 PRO A C 1
ATOM 756 O O . PRO A 1 96 ? 23.449 10.786 -48.476 1.00 60.19 96 PRO A O 1
ATOM 759 N N . ILE A 1 97 ? 22.560 9.163 -49.716 1.00 59.50 97 ILE A N 1
ATOM 760 C CA . ILE A 1 97 ? 21.171 9.641 -49.614 1.00 59.50 97 ILE A CA 1
ATOM 761 C C . ILE A 1 97 ? 20.638 9.533 -48.171 1.00 59.50 97 ILE A C 1
ATOM 763 O O . ILE A 1 97 ? 19.834 10.358 -47.750 1.00 59.50 97 ILE A O 1
ATOM 767 N N . ALA A 1 98 ? 21.166 8.607 -47.365 1.00 54.25 98 ALA A N 1
ATOM 768 C CA . ALA A 1 98 ? 20.836 8.468 -45.940 1.00 54.25 98 ALA A CA 1
ATOM 769 C C . ALA A 1 98 ? 21.166 9.703 -45.065 1.00 54.25 98 ALA A C 1
ATOM 771 O O . ALA A 1 98 ? 20.714 9.769 -43.925 1.00 54.25 98 ALA A O 1
ATOM 772 N N . MET A 1 99 ? 21.961 10.662 -45.564 1.00 56.59 99 MET A N 1
ATOM 773 C CA . MET A 1 99 ? 22.301 11.906 -44.851 1.00 56.59 99 MET A CA 1
ATOM 774 C C . MET A 1 99 ? 21.493 13.129 -45.299 1.00 56.59 99 MET A C 1
ATOM 776 O O . MET A 1 99 ? 21.665 14.209 -44.734 1.00 56.59 99 MET A O 1
ATOM 780 N N . LEU A 1 100 ? 20.621 12.995 -46.301 1.00 61.53 100 LEU A N 1
ATOM 781 C CA . LEU A 1 100 ? 19.808 14.122 -46.741 1.00 61.53 100 LEU A CA 1
ATOM 782 C C . LEU A 1 100 ? 18.717 14.425 -45.697 1.00 61.53 100 LEU A C 1
ATOM 784 O O . LEU A 1 100 ? 17.971 13.520 -45.306 1.00 61.53 100 LEU A O 1
ATOM 788 N N . PRO A 1 101 ? 18.590 15.687 -45.248 1.00 52.12 101 PRO A N 1
ATOM 789 C CA . PRO A 1 101 ? 17.540 16.081 -44.319 1.00 52.12 101 PRO A CA 1
ATOM 790 C C . PRO A 1 101 ? 16.168 15.790 -44.939 1.00 52.12 101 PRO A C 1
ATOM 792 O O . PRO A 1 101 ? 15.862 16.246 -46.037 1.00 52.12 101 PRO A O 1
ATOM 795 N N . GLY A 1 102 ? 15.347 15.012 -44.230 1.00 53.16 102 GLY A N 1
ATOM 796 C CA . GLY A 1 102 ? 13.985 14.667 -44.649 1.00 53.16 102 GLY A CA 1
ATOM 797 C C . GLY A 1 102 ? 13.816 13.267 -45.237 1.00 53.16 102 GLY A C 1
ATOM 798 O O . GLY A 1 102 ? 12.688 12.909 -45.570 1.00 53.16 102 GLY A O 1
ATOM 799 N N . ILE A 1 103 ? 14.882 12.463 -45.336 1.00 47.19 103 ILE A N 1
ATOM 800 C CA . ILE A 1 103 ? 14.774 11.073 -45.783 1.00 47.19 103 ILE A CA 1
ATOM 801 C C . ILE A 1 103 ? 14.765 10.140 -44.591 1.00 47.19 103 ILE A C 1
ATOM 803 O O . ILE A 1 103 ? 15.581 10.304 -43.682 1.00 47.19 103 ILE A O 1
ATOM 807 N N . PRO A 1 104 ? 13.840 9.182 -44.556 1.00 43.91 104 PRO A N 1
ATOM 808 C CA . PRO A 1 104 ? 13.435 8.745 -43.257 1.00 43.91 104 PRO A CA 1
ATOM 809 C C . PRO A 1 104 ? 14.091 7.348 -42.942 1.00 43.91 104 PRO A C 1
ATOM 811 O O . PRO A 1 104 ? 14.914 6.915 -43.726 1.00 43.91 104 PRO A O 1
ATOM 814 N N . THR A 1 105 ? 14.005 6.683 -41.777 1.00 46.59 105 THR A N 1
ATOM 815 C CA . THR A 1 105 ? 14.752 5.419 -41.453 1.00 46.59 105 THR A CA 1
ATOM 816 C C . THR A 1 105 ? 13.884 4.237 -40.989 1.00 46.59 105 THR A C 1
ATOM 818 O O . THR A 1 105 ? 13.152 4.360 -40.010 1.00 46.59 105 THR A O 1
ATOM 821 N N . ARG A 1 106 ? 13.925 3.090 -41.709 1.00 41.34 106 ARG A N 1
ATOM 822 C CA . ARG A 1 106 ? 13.097 1.887 -41.485 1.00 41.34 106 ARG A CA 1
ATOM 823 C C . ARG A 1 106 ? 13.210 1.502 -40.020 1.00 41.34 106 ARG A C 1
ATOM 825 O O . ARG A 1 106 ? 14.257 1.041 -39.567 1.00 41.34 106 ARG A O 1
ATOM 832 N N . LEU A 1 107 ? 12.107 1.663 -39.303 1.00 48.66 107 LEU A N 1
ATOM 833 C CA . LEU A 1 107 ? 12.005 1.168 -37.949 1.00 48.66 107 LEU A CA 1
ATOM 834 C C . LEU A 1 107 ? 11.903 -0.355 -37.993 1.00 48.66 107 LEU A C 1
ATOM 836 O O . LEU A 1 107 ? 10.933 -0.911 -38.505 1.00 48.66 107 LEU A O 1
ATOM 840 N N . ALA A 1 108 ? 12.908 -1.025 -37.437 1.00 45.47 108 ALA A N 1
ATOM 841 C CA . ALA A 1 108 ? 12.802 -2.427 -37.077 1.00 45.47 108 ALA A CA 1
ATOM 842 C C . ALA A 1 108 ? 11.801 -2.542 -35.918 1.00 45.47 108 ALA A C 1
ATOM 844 O O . ALA A 1 108 ? 12.158 -2.373 -34.751 1.00 45.47 108 ALA A O 1
ATOM 845 N N . VAL A 1 109 ? 10.530 -2.770 -36.249 1.00 46.22 109 VAL A N 1
ATOM 846 C CA . VAL A 1 109 ? 9.528 -3.176 -35.265 1.00 46.22 109 VAL A CA 1
ATOM 847 C C . VAL A 1 109 ? 9.831 -4.625 -34.912 1.00 46.22 109 VAL A C 1
ATOM 849 O O . VAL A 1 109 ? 9.845 -5.496 -35.780 1.00 46.22 109 VAL A O 1
ATOM 852 N N . ASP A 1 110 ? 10.147 -4.864 -33.644 1.00 49.12 110 ASP A N 1
ATOM 853 C CA . ASP A 1 110 ? 10.410 -6.200 -33.124 1.00 49.12 110 ASP A CA 1
ATOM 854 C C . ASP A 1 110 ? 9.138 -7.054 -33.317 1.00 49.12 110 ASP A C 1
ATOM 856 O O . ASP A 1 110 ? 8.088 -6.677 -32.787 1.00 49.12 110 ASP A O 1
ATOM 860 N N . PRO A 1 111 ? 9.170 -8.158 -34.089 1.00 52.84 111 PRO A N 1
ATOM 861 C CA . PRO A 1 111 ? 7.973 -8.940 -34.411 1.00 52.84 111 PRO A CA 1
ATOM 862 C C . PRO A 1 111 ? 7.300 -9.550 -33.174 1.00 52.84 111 PRO A C 1
ATOM 864 O O . PRO A 1 111 ? 6.124 -9.903 -33.229 1.00 52.84 111 PRO A O 1
ATOM 867 N N . GLU A 1 112 ? 8.005 -9.639 -32.042 1.00 53.53 112 GLU A N 1
ATOM 868 C CA . GLU A 1 112 ? 7.408 -10.036 -30.764 1.00 53.53 112 GLU A CA 1
ATOM 869 C C . GLU A 1 112 ? 6.462 -8.967 -30.171 1.00 53.53 112 GLU A C 1
ATOM 871 O O . GLU A 1 112 ? 5.663 -9.288 -29.290 1.00 53.53 112 GLU A O 1
ATOM 876 N N . TRP A 1 113 ? 6.523 -7.711 -30.640 1.00 53.00 113 TRP A N 1
ATOM 877 C CA . TRP A 1 113 ? 5.838 -6.558 -30.036 1.00 53.00 113 TRP A CA 1
ATOM 878 C C . TRP A 1 113 ? 5.236 -5.598 -31.080 1.00 53.00 113 TRP A C 1
ATOM 880 O O . TRP A 1 113 ? 5.668 -4.449 -31.199 1.00 53.00 113 TRP A O 1
ATOM 890 N N . PRO A 1 114 ? 4.173 -6.012 -31.794 1.00 46.00 114 PRO A N 1
ATOM 891 C CA . PRO A 1 114 ? 3.559 -5.214 -32.860 1.00 46.00 114 PRO A CA 1
ATOM 892 C C . PRO A 1 114 ? 2.934 -3.889 -32.386 1.00 46.00 114 PRO A C 1
ATOM 894 O O . PRO A 1 114 ? 2.683 -3.013 -33.206 1.00 46.00 114 PRO A O 1
ATOM 897 N N . ASN A 1 115 ? 2.701 -3.723 -31.078 1.00 53.69 115 ASN A N 1
ATOM 898 C CA . ASN A 1 115 ? 2.093 -2.522 -30.492 1.00 53.69 115 ASN A CA 1
ATOM 899 C C . ASN A 1 115 ? 3.093 -1.600 -29.776 1.00 53.69 115 ASN A C 1
ATOM 901 O O . ASN A 1 115 ? 2.660 -0.638 -29.149 1.00 53.69 115 ASN A O 1
ATOM 905 N N . GLY A 1 116 ? 4.398 -1.882 -29.831 1.00 51.56 116 GLY A N 1
ATOM 906 C CA . GLY A 1 116 ? 5.390 -1.142 -29.052 1.00 51.56 116 GLY A CA 1
ATOM 907 C C . GLY A 1 116 ? 6.065 -1.975 -27.972 1.00 51.56 116 GLY A C 1
ATOM 908 O O . GLY A 1 116 ? 5.455 -2.870 -27.383 1.00 51.56 116 GLY A O 1
ATOM 909 N N . LYS A 1 117 ? 7.327 -1.651 -27.663 1.00 53.97 117 LYS A N 1
ATOM 910 C CA . LYS A 1 117 ? 7.974 -2.159 -26.448 1.00 53.97 117 LYS A CA 1
ATOM 911 C C . LYS A 1 117 ? 7.311 -1.503 -25.232 1.00 53.97 117 LYS A C 1
ATOM 913 O O . LYS A 1 117 ? 7.267 -0.273 -25.186 1.00 53.97 117 LYS A O 1
ATOM 918 N N . PRO A 1 118 ? 6.847 -2.269 -24.229 1.00 55.53 118 PRO A N 1
ATOM 919 C CA . PRO A 1 118 ? 6.471 -1.675 -22.953 1.00 55.53 118 PRO A CA 1
ATOM 920 C C . PRO A 1 118 ? 7.693 -0.940 -22.388 1.00 55.53 118 PRO A C 1
ATOM 922 O O . PRO A 1 118 ? 8.798 -1.490 -22.433 1.00 55.53 118 PRO A O 1
ATOM 925 N N . GLY A 1 119 ? 7.502 0.281 -21.868 1.00 58.97 119 GLY A N 1
ATOM 926 C CA . GLY A 1 119 ? 8.590 1.118 -21.324 1.00 58.97 119 GLY A CA 1
ATOM 927 C C . GLY A 1 119 ? 9.519 0.340 -20.387 1.00 58.97 119 GLY A C 1
ATOM 928 O O . GLY A 1 119 ? 10.736 0.409 -20.523 1.00 58.97 119 GLY A O 1
ATOM 929 N N . VAL A 1 120 ? 8.927 -0.579 -19.618 1.00 60.72 120 VAL A N 1
ATOM 930 C CA . VAL A 1 120 ? 9.576 -1.551 -18.728 1.00 60.72 120 VAL A CA 1
ATOM 931 C C . VAL A 1 120 ? 10.793 -2.256 -19.343 1.00 60.72 120 VAL A C 1
ATOM 933 O O . VAL A 1 120 ? 11.763 -2.540 -18.646 1.00 60.72 120 VAL A O 1
ATOM 936 N N . CYS A 1 121 ? 10.778 -2.575 -20.639 1.00 63.66 121 CYS A N 1
ATOM 937 C CA . CYS A 1 121 ? 11.898 -3.268 -21.279 1.00 63.66 121 CYS A CA 1
ATOM 938 C C . CYS A 1 121 ? 13.031 -2.324 -21.696 1.00 63.66 121 CYS A C 1
ATOM 940 O O . CYS A 1 121 ? 14.184 -2.755 -21.701 1.00 63.66 121 CYS A O 1
ATOM 942 N N . GLY A 1 122 ? 12.714 -1.060 -21.992 1.00 67.12 122 GLY A N 1
ATOM 943 C CA . GLY A 1 122 ? 13.704 0.014 -22.088 1.00 67.12 122 GLY A CA 1
ATOM 944 C C . GLY A 1 122 ? 14.340 0.294 -20.726 1.00 67.12 122 GLY A C 1
ATOM 945 O O . GLY A 1 122 ? 15.560 0.351 -20.611 1.00 67.12 122 GLY A O 1
ATOM 946 N N . ASP A 1 123 ? 13.534 0.301 -19.665 1.00 65.94 123 ASP A N 1
ATOM 947 C CA . ASP A 1 123 ? 14.028 0.518 -18.303 1.00 65.94 123 ASP A CA 1
ATOM 948 C C . ASP A 1 123 ? 14.983 -0.591 -17.856 1.00 65.94 123 ASP A C 1
ATOM 950 O O . ASP A 1 123 ? 16.010 -0.329 -17.239 1.00 65.94 123 ASP A O 1
ATOM 954 N N . VAL A 1 124 ? 14.695 -1.851 -18.199 1.00 67.81 124 VAL A N 1
ATOM 955 C CA . VAL A 1 124 ? 15.598 -2.975 -17.899 1.00 67.81 124 VAL A CA 1
ATOM 956 C C . VAL A 1 124 ? 16.938 -2.811 -18.625 1.00 67.81 124 VAL A C 1
ATOM 958 O O . VAL A 1 124 ? 17.980 -3.132 -18.045 1.00 67.81 124 VAL A O 1
ATOM 961 N N . SER A 1 125 ? 16.946 -2.314 -19.870 1.00 70.44 125 SER A N 1
ATOM 962 C CA . SER A 1 125 ? 18.200 -2.017 -20.573 1.00 70.44 125 SER A CA 1
ATOM 963 C C . SER A 1 125 ? 18.941 -0.822 -19.980 1.00 70.44 125 SER A C 1
ATOM 965 O O . SER A 1 125 ? 20.160 -0.900 -19.840 1.00 70.44 125 SER A O 1
ATOM 967 N N . ASP A 1 126 ? 18.231 0.222 -19.559 1.00 74.56 126 ASP A N 1
ATOM 968 C CA . ASP A 1 126 ? 18.830 1.411 -18.951 1.00 74.56 126 ASP A CA 1
ATOM 969 C C . ASP A 1 126 ? 19.403 1.105 -17.568 1.00 74.56 126 ASP A C 1
ATOM 971 O O . ASP A 1 126 ? 20.529 1.485 -17.263 1.00 74.56 126 ASP A O 1
ATOM 975 N N . ILE A 1 127 ? 18.684 0.340 -16.742 1.00 75.31 127 ILE A N 1
ATOM 976 C CA . ILE A 1 127 ? 19.184 -0.153 -15.452 1.00 75.31 127 ILE A CA 1
ATOM 977 C C . ILE A 1 127 ? 20.431 -1.006 -15.672 1.00 75.31 127 ILE A C 1
ATOM 979 O O . ILE A 1 127 ? 21.400 -0.886 -14.924 1.00 75.31 127 ILE A O 1
ATOM 983 N N . LYS A 1 128 ? 20.436 -1.856 -16.705 1.00 79.12 128 LYS A N 1
ATOM 984 C CA . LYS A 1 128 ? 21.618 -2.644 -17.060 1.00 79.12 128 LYS A CA 1
ATOM 985 C C . LYS A 1 128 ? 22.792 -1.740 -17.450 1.00 79.12 128 LYS A C 1
ATOM 987 O O . LYS A 1 128 ? 23.908 -2.036 -17.036 1.00 79.12 128 LYS A O 1
ATOM 992 N N . ALA A 1 129 ? 22.557 -0.671 -18.211 1.00 79.69 129 ALA A N 1
ATOM 993 C CA . ALA A 1 129 ? 23.592 0.286 -18.598 1.00 79.69 129 ALA A CA 1
ATOM 994 C C . ALA A 1 129 ? 24.147 1.044 -17.382 1.00 79.69 129 ALA A C 1
ATOM 996 O O . ALA A 1 129 ? 25.352 1.008 -17.149 1.00 79.69 129 ALA A O 1
ATOM 997 N N . ARG A 1 130 ? 23.271 1.611 -16.542 1.00 79.94 130 ARG A N 1
ATOM 998 C CA . ARG A 1 130 ? 23.665 2.312 -15.310 1.00 79.94 130 ARG A CA 1
ATOM 999 C C . ARG A 1 130 ? 24.413 1.410 -14.349 1.00 79.94 130 ARG A C 1
ATOM 1001 O O . ARG A 1 130 ? 25.383 1.830 -13.748 1.00 79.94 130 ARG A O 1
ATOM 1008 N N . LEU A 1 131 ? 23.990 0.156 -14.207 1.00 80.88 131 LEU A N 1
ATOM 1009 C CA . LEU A 1 131 ? 24.683 -0.788 -13.339 1.00 80.88 131 LEU A CA 1
ATOM 1010 C C . LEU A 1 131 ? 26.110 -1.064 -13.827 1.00 80.88 131 LEU A C 1
ATOM 1012 O O . LEU A 1 131 ? 27.003 -1.227 -13.002 1.00 80.88 131 LEU A O 1
ATOM 1016 N N . VAL A 1 132 ? 26.328 -1.135 -15.145 1.00 82.38 132 VAL A N 1
ATOM 1017 C CA . VAL A 1 132 ? 27.677 -1.263 -15.714 1.00 82.38 132 VAL A CA 1
ATOM 1018 C C . VAL A 1 132 ? 28.488 -0.006 -15.415 1.00 82.38 132 VAL A C 1
ATOM 1020 O O . VAL A 1 132 ? 29.577 -0.133 -14.871 1.00 82.38 132 VAL A O 1
ATOM 1023 N N . GLU A 1 133 ? 27.921 1.176 -15.654 1.00 86.44 133 GLU A N 1
ATOM 1024 C CA . GLU A 1 133 ? 28.559 2.463 -15.357 1.00 86.44 133 GLU A CA 1
ATOM 1025 C C . GLU A 1 133 ? 28.924 2.595 -13.872 1.00 86.44 133 GLU A C 1
ATOM 1027 O O . GLU A 1 133 ? 30.076 2.847 -13.550 1.00 86.44 133 GLU A O 1
ATOM 1032 N N . THR A 1 134 ? 28.010 2.293 -12.943 1.00 83.88 134 THR A N 1
ATOM 1033 C CA . THR A 1 134 ? 28.303 2.335 -11.501 1.00 83.88 134 THR A CA 1
ATOM 1034 C C . THR A 1 134 ? 29.370 1.306 -11.107 1.00 83.88 134 THR A C 1
ATOM 1036 O O . THR A 1 134 ? 30.175 1.559 -10.215 1.00 83.88 134 THR A O 1
ATOM 1039 N N . LEU A 1 135 ? 29.395 0.126 -11.739 1.00 82.50 135 LEU A N 1
ATOM 1040 C CA . LEU A 1 135 ? 30.436 -0.879 -11.488 1.00 82.50 135 LEU A CA 1
ATOM 1041 C C . LEU A 1 135 ? 31.812 -0.457 -12.021 1.00 82.50 135 LEU A C 1
ATOM 1043 O O . LEU A 1 135 ? 32.814 -0.945 -11.493 1.00 82.50 135 LEU A O 1
ATOM 1047 N N . ASP A 1 136 ? 31.850 0.399 -13.040 1.00 84.06 136 ASP A N 1
ATOM 1048 C CA . ASP A 1 136 ? 33.071 0.956 -13.622 1.00 84.06 136 ASP A CA 1
ATOM 1049 C C . ASP A 1 136 ? 33.532 2.199 -12.831 1.00 84.06 136 ASP A C 1
ATOM 1051 O O . ASP A 1 136 ? 34.699 2.293 -12.464 1.00 84.06 136 ASP A O 1
ATOM 1055 N N . GLU A 1 137 ? 32.618 3.076 -12.400 1.00 85.56 137 GLU A N 1
ATOM 1056 C CA . GLU A 1 137 ? 32.915 4.191 -11.481 1.00 85.56 137 GLU A CA 1
ATOM 1057 C C . GLU A 1 137 ? 33.437 3.709 -10.118 1.00 85.56 137 GLU A C 1
ATOM 1059 O O . GLU A 1 137 ? 34.311 4.336 -9.510 1.00 85.56 137 GLU A O 1
ATOM 1064 N N . MET A 1 138 ? 32.912 2.583 -9.618 1.00 77.19 138 MET A N 1
ATOM 1065 C CA . MET A 1 138 ? 33.437 1.919 -8.421 1.00 77.19 138 MET A CA 1
ATOM 1066 C C . MET A 1 138 ? 34.861 1.375 -8.617 1.00 77.19 138 MET A C 1
ATOM 1068 O O . MET A 1 138 ? 35.533 1.120 -7.617 1.00 77.19 138 MET A O 1
ATOM 1072 N N . ASP A 1 139 ? 35.311 1.173 -9.857 1.00 77.12 139 ASP A N 1
ATOM 1073 C CA . ASP A 1 139 ? 36.688 0.786 -10.187 1.00 77.12 139 ASP A CA 1
ATOM 1074 C C . ASP A 1 139 ? 37.609 2.018 -10.118 1.00 77.12 139 ASP A C 1
ATOM 1076 O O . ASP A 1 139 ? 38.633 2.000 -9.431 1.00 77.12 139 ASP A O 1
ATOM 1080 N N . ASP A 1 140 ? 37.178 3.133 -10.719 1.00 77.94 140 ASP A N 1
ATOM 1081 C CA . ASP A 1 140 ? 37.977 4.359 -10.846 1.00 77.94 140 ASP A CA 1
ATOM 1082 C C . ASP A 1 140 ? 38.122 5.149 -9.533 1.00 77.94 140 ASP A C 1
ATOM 1084 O O . ASP A 1 140 ? 39.206 5.641 -9.203 1.00 77.94 140 ASP A O 1
ATOM 1088 N N . ASN A 1 141 ? 37.057 5.254 -8.729 1.00 69.31 141 ASN A N 1
ATOM 1089 C CA . ASN A 1 141 ? 37.076 6.056 -7.496 1.00 69.31 141 ASN A CA 1
ATOM 1090 C C . ASN A 1 141 ? 37.773 5.367 -6.311 1.00 69.31 141 ASN A C 1
ATOM 1092 O O . ASN A 1 141 ? 37.966 5.968 -5.245 1.00 69.31 141 ASN A O 1
ATOM 1096 N N . ASN A 1 142 ? 38.161 4.098 -6.441 1.00 56.12 142 ASN A N 1
ATOM 1097 C CA . ASN A 1 142 ? 38.497 3.289 -5.281 1.00 56.12 142 ASN A CA 1
ATOM 1098 C C . ASN A 1 142 ? 39.998 3.234 -4.966 1.00 56.12 142 ASN A C 1
ATOM 1100 O O . ASN A 1 142 ? 40.682 2.227 -5.149 1.00 56.12 142 ASN A O 1
ATOM 1104 N N . LYS A 1 143 ? 40.489 4.307 -4.332 1.00 58.81 143 LYS A N 1
ATOM 1105 C CA . LYS A 1 143 ? 41.700 4.272 -3.485 1.00 58.81 143 LYS A CA 1
ATOM 1106 C C . LYS A 1 143 ? 41.473 3.566 -2.130 1.00 58.81 143 LYS A C 1
ATOM 1108 O O . LYS A 1 143 ? 42.431 3.404 -1.370 1.00 58.81 143 LYS A O 1
ATOM 1113 N N . ASN A 1 144 ? 40.253 3.113 -1.808 1.00 56.59 144 ASN A N 1
ATOM 1114 C CA . ASN A 1 144 ? 39.922 2.489 -0.524 1.00 56.59 144 ASN A CA 1
ATOM 1115 C C . ASN A 1 144 ? 40.108 0.957 -0.528 1.00 56.59 144 ASN A C 1
ATOM 1117 O O . ASN A 1 144 ? 39.674 0.207 -1.397 1.00 56.59 144 ASN A O 1
ATOM 1121 N N . ARG A 1 145 ? 40.787 0.471 0.514 1.00 61.50 145 ARG A N 1
ATOM 1122 C CA . ARG A 1 145 ? 41.469 -0.835 0.588 1.00 61.50 145 ARG A CA 1
ATOM 1123 C C . ARG A 1 145 ? 40.544 -2.072 0.627 1.00 61.50 145 ARG A C 1
ATOM 1125 O O . ARG A 1 145 ? 41.053 -3.189 0.569 1.00 61.50 145 ARG A O 1
ATOM 1132 N N . PHE A 1 146 ? 39.222 -1.906 0.737 1.00 57.72 146 PHE A N 1
ATOM 1133 C CA . PHE A 1 146 ? 38.298 -2.992 1.108 1.00 57.72 146 PHE A CA 1
ATOM 1134 C C . PHE A 1 146 ? 37.632 -3.718 -0.079 1.00 57.72 146 PHE A C 1
ATOM 1136 O O . PHE A 1 146 ? 37.402 -4.922 0.002 1.00 57.72 146 PHE A O 1
ATOM 1143 N N . VAL A 1 147 ? 37.413 -3.057 -1.224 1.00 55.31 147 VAL A N 1
ATOM 1144 C CA . VAL A 1 147 ? 36.835 -3.684 -2.442 1.00 55.31 147 VAL A CA 1
ATOM 1145 C C . VAL A 1 147 ? 37.938 -3.974 -3.469 1.00 55.31 147 VAL A C 1
ATOM 1147 O O . VAL A 1 147 ? 37.799 -3.761 -4.663 1.00 55.31 147 VAL A O 1
ATOM 1150 N N . ARG A 1 148 ? 39.098 -4.445 -2.997 1.00 57.41 148 ARG A N 1
ATOM 1151 C CA . ARG A 1 148 ? 40.306 -4.613 -3.826 1.00 57.41 148 ARG A CA 1
ATOM 1152 C C . ARG A 1 148 ? 40.434 -5.981 -4.491 1.00 57.41 148 ARG A C 1
ATOM 1154 O O . ARG A 1 148 ? 41.441 -6.255 -5.136 1.00 57.41 148 ARG A O 1
ATOM 1161 N N . LYS A 1 149 ? 39.476 -6.889 -4.283 1.00 74.19 149 LYS A N 1
ATOM 1162 C CA . LYS A 1 149 ? 39.563 -8.231 -4.862 1.00 74.19 149 LYS A CA 1
ATOM 1163 C C . LYS A 1 149 ? 38.907 -8.212 -6.248 1.00 74.19 149 LYS A C 1
ATOM 1165 O O . LYS A 1 149 ? 37.678 -8.254 -6.300 1.00 74.19 149 LYS A O 1
ATOM 1170 N N . PRO A 1 150 ? 39.678 -8.261 -7.357 1.00 77.12 150 PRO A N 1
ATOM 1171 C CA . PRO A 1 150 ? 39.132 -8.323 -8.725 1.00 77.12 150 PRO A CA 1
ATOM 1172 C C . PRO A 1 150 ? 38.207 -9.533 -8.934 1.00 77.12 150 PRO A C 1
ATOM 1174 O O . PRO A 1 150 ? 37.404 -9.593 -9.863 1.00 77.12 150 PRO A O 1
ATOM 1177 N N . PHE A 1 151 ? 38.295 -10.512 -8.033 1.00 81.81 151 PHE A N 1
ATOM 1178 C CA . PHE A 1 151 ? 37.388 -11.641 -7.958 1.00 81.81 151 PHE A CA 1
ATOM 1179 C C . PHE A 1 151 ? 35.940 -11.247 -7.613 1.00 81.81 151 PHE A C 1
ATOM 1181 O O . PHE A 1 151 ? 35.023 -11.768 -8.240 1.00 81.81 151 PHE A O 1
ATOM 1188 N N . ILE A 1 152 ? 35.714 -10.317 -6.673 1.00 82.75 152 ILE A N 1
ATOM 1189 C CA . ILE A 1 152 ? 34.362 -9.915 -6.238 1.00 82.75 152 ILE A CA 1
ATOM 1190 C C . ILE A 1 152 ? 33.646 -9.153 -7.357 1.00 82.75 152 ILE A C 1
ATOM 1192 O O . ILE A 1 152 ? 32.494 -9.450 -7.655 1.00 82.75 152 ILE A O 1
ATOM 1196 N N . GLN A 1 153 ? 34.340 -8.242 -8.041 1.00 81.25 153 GLN A N 1
ATOM 1197 C CA . GLN A 1 153 ? 33.795 -7.502 -9.185 1.00 81.25 153 GLN A CA 1
ATOM 1198 C C . GLN A 1 153 ? 33.450 -8.445 -10.351 1.00 81.25 153 GLN A C 1
ATOM 1200 O O . GLN A 1 153 ? 32.352 -8.379 -10.905 1.00 81.25 153 GLN A O 1
ATOM 1205 N N . LYS A 1 154 ? 34.340 -9.398 -10.682 1.00 86.50 154 LYS A N 1
ATOM 1206 C CA . LYS A 1 154 ? 34.055 -10.437 -11.689 1.00 86.50 154 LYS A CA 1
ATOM 1207 C C . LYS A 1 154 ? 32.877 -11.326 -11.284 1.00 86.50 154 LYS A C 1
ATOM 1209 O O . LYS A 1 154 ? 32.084 -11.696 -12.149 1.00 86.50 154 LYS A O 1
ATOM 1214 N N . ALA A 1 155 ? 32.750 -11.663 -10.000 1.00 88.94 155 ALA A N 1
ATOM 1215 C CA . ALA A 1 155 ? 31.622 -12.430 -9.481 1.00 88.94 155 ALA A CA 1
ATOM 1216 C C . ALA A 1 155 ? 30.312 -11.635 -9.581 1.00 88.94 155 ALA A C 1
ATOM 1218 O O . ALA A 1 155 ? 29.347 -12.157 -10.128 1.00 88.94 155 ALA A O 1
ATOM 1219 N N . LEU A 1 156 ? 30.294 -10.364 -9.165 1.00 85.69 156 LEU A N 1
ATOM 1220 C CA . LEU A 1 156 ? 29.138 -9.470 -9.293 1.00 85.69 156 LEU A CA 1
ATOM 1221 C C . LEU A 1 156 ? 28.720 -9.303 -10.755 1.00 85.69 156 LEU A C 1
ATOM 1223 O O . LEU A 1 156 ? 27.562 -9.559 -11.072 1.00 85.69 156 LEU A O 1
ATOM 1227 N N . ARG A 1 157 ? 29.648 -8.982 -11.670 1.00 86.81 157 ARG A N 1
ATOM 1228 C CA . ARG A 1 157 ? 29.341 -8.892 -13.111 1.00 86.81 157 ARG A CA 1
ATOM 1229 C C . ARG A 1 157 ? 28.760 -10.200 -13.649 1.00 86.81 157 ARG A C 1
ATOM 1231 O O . ARG A 1 157 ? 27.791 -10.160 -14.401 1.00 86.81 157 ARG A O 1
ATOM 1238 N N . LYS A 1 158 ? 29.303 -11.361 -13.257 1.00 89.56 158 LYS A N 1
ATOM 1239 C CA . LYS A 1 158 ? 28.766 -12.672 -13.666 1.00 89.56 158 LYS A CA 1
ATOM 1240 C C . LYS A 1 158 ? 27.375 -12.939 -13.097 1.00 89.56 158 LYS A C 1
ATOM 1242 O O . LYS A 1 158 ? 26.517 -13.402 -13.843 1.00 89.56 158 LYS A O 1
ATOM 1247 N N . VAL A 1 159 ? 27.146 -12.652 -11.816 1.00 89.12 159 VAL A N 1
ATOM 1248 C CA . VAL A 1 159 ? 25.843 -12.828 -11.160 1.00 89.12 159 VAL A CA 1
ATOM 1249 C C . VAL A 1 159 ? 24.811 -11.922 -11.815 1.00 89.12 159 VAL A C 1
ATOM 1251 O O . VAL A 1 159 ? 23.776 -12.414 -12.251 1.00 89.12 159 VAL A O 1
ATOM 1254 N N . TYR A 1 160 ? 25.112 -10.636 -11.990 1.00 84.12 160 TYR A N 1
ATOM 1255 C CA . TYR A 1 160 ? 24.210 -9.709 -12.662 1.00 84.12 160 TYR A CA 1
ATOM 1256 C C . TYR A 1 160 ? 23.959 -10.112 -14.112 1.00 84.12 160 TYR A C 1
ATOM 1258 O O . TYR A 1 160 ? 22.806 -10.231 -14.507 1.00 84.12 160 TYR A O 1
ATOM 1266 N N . ALA A 1 161 ? 24.992 -10.420 -14.899 1.00 83.06 161 ALA A N 1
ATOM 1267 C CA . ALA A 1 161 ? 24.801 -10.885 -16.272 1.00 83.06 161 ALA A CA 1
ATOM 1268 C C . ALA A 1 161 ? 23.935 -12.154 -16.338 1.00 83.06 161 ALA A C 1
ATOM 1270 O O . ALA A 1 161 ? 23.085 -12.266 -17.221 1.00 83.06 161 ALA A O 1
ATOM 1271 N N . ALA A 1 162 ? 24.102 -13.088 -15.397 1.00 85.94 162 ALA A N 1
ATOM 1272 C CA . ALA A 1 162 ? 23.275 -14.287 -15.303 1.00 85.94 162 ALA A CA 1
ATOM 1273 C C . ALA A 1 162 ? 21.822 -13.961 -14.919 1.00 85.94 162 ALA A C 1
ATOM 1275 O O . ALA A 1 162 ? 20.904 -14.486 -15.549 1.00 85.94 162 ALA A O 1
ATOM 1276 N N . VAL A 1 163 ? 21.601 -13.071 -13.948 1.00 83.31 163 VAL A N 1
ATOM 1277 C CA . VAL A 1 163 ? 20.265 -12.607 -13.540 1.00 83.31 163 VAL A CA 1
ATOM 1278 C C . VAL A 1 163 ? 19.576 -11.884 -14.698 1.00 83.31 163 VAL A C 1
ATOM 1280 O O . VAL A 1 163 ? 18.477 -12.267 -15.086 1.00 83.31 163 VAL A O 1
ATOM 1283 N N . PHE A 1 164 ? 20.233 -10.917 -15.340 1.00 78.94 164 PHE A N 1
ATOM 1284 C CA . PHE A 1 164 ? 19.649 -10.176 -16.459 1.00 78.94 164 PHE A CA 1
ATOM 1285 C C . PHE A 1 164 ? 19.372 -11.063 -17.677 1.00 78.94 164 PHE A C 1
ATOM 1287 O O . PHE A 1 164 ? 18.340 -10.914 -18.322 1.00 78.94 164 PHE A O 1
ATOM 1294 N N . LYS A 1 165 ? 20.253 -12.025 -17.977 1.00 80.00 165 LYS A N 1
ATOM 1295 C CA . LYS A 1 165 ? 20.071 -12.937 -19.115 1.00 80.00 165 LYS A CA 1
ATOM 1296 C C . LYS A 1 165 ? 18.975 -13.979 -18.876 1.00 80.00 165 LYS A C 1
ATOM 1298 O O . LYS A 1 165 ? 18.319 -14.382 -19.830 1.00 80.00 165 LYS A O 1
ATOM 1303 N N . LYS A 1 166 ? 18.813 -14.458 -17.637 1.00 80.56 166 LYS A N 1
ATOM 1304 C CA . LYS A 1 166 ? 17.966 -15.623 -17.324 1.00 80.56 166 LYS A CA 1
ATOM 1305 C C . LYS A 1 166 ? 16.631 -15.267 -16.661 1.00 80.56 166 LYS A C 1
ATOM 1307 O O . LYS A 1 166 ? 15.678 -16.026 -16.811 1.00 80.56 166 LYS A O 1
ATOM 1312 N N . VAL A 1 167 ? 16.585 -14.1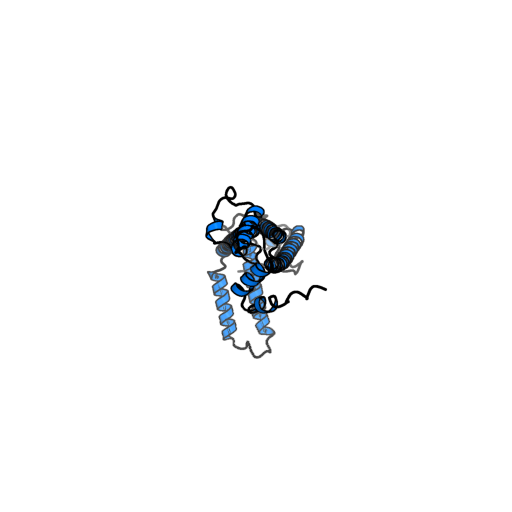60 -15.917 1.00 73.88 167 VAL A N 1
ATOM 1313 C CA . VAL A 1 167 ? 15.445 -13.748 -15.075 1.00 73.88 167 VAL A CA 1
ATOM 1314 C C . VAL A 1 167 ? 14.734 -12.514 -15.632 1.00 73.88 167 VAL A C 1
ATOM 1316 O O . VAL A 1 167 ? 13.516 -12.418 -15.523 1.00 73.88 167 VAL A O 1
ATOM 1319 N N . LEU A 1 168 ? 15.469 -11.584 -16.250 1.00 74.69 168 LEU A N 1
ATOM 1320 C CA . LEU A 1 168 ? 14.925 -10.312 -16.748 1.00 74.69 168 LEU A CA 1
ATOM 1321 C C . LEU A 1 168 ? 14.801 -10.294 -18.274 1.00 74.69 168 LEU A C 1
ATOM 1323 O O . LEU A 1 168 ? 15.086 -9.286 -18.923 1.00 74.69 168 LEU A O 1
ATOM 1327 N N . THR A 1 169 ? 14.362 -11.403 -18.878 1.00 78.75 169 THR A N 1
ATOM 1328 C CA . THR A 1 169 ? 13.860 -11.297 -20.256 1.00 78.75 169 THR A CA 1
ATOM 1329 C C . THR A 1 169 ? 12.623 -10.398 -20.248 1.00 78.75 169 THR A C 1
ATOM 1331 O O . THR A 1 169 ? 11.795 -10.506 -19.349 1.00 78.75 169 THR A O 1
ATOM 1334 N N . CYS A 1 170 ? 12.464 -9.528 -21.247 1.00 68.88 170 CYS A N 1
ATOM 1335 C CA . CYS A 1 170 ? 11.345 -8.575 -21.327 1.00 68.88 170 CYS A CA 1
ATOM 1336 C C . CYS A 1 170 ? 9.977 -9.244 -21.062 1.00 68.88 170 CYS A C 1
ATOM 1338 O O . CYS A 1 170 ? 9.182 -8.779 -20.243 1.00 68.88 170 CYS A O 1
ATOM 1340 N N . ARG A 1 171 ? 9.752 -10.424 -21.660 1.00 76.44 171 ARG A N 1
ATOM 1341 C CA . ARG A 1 171 ? 8.556 -11.250 -21.441 1.00 76.44 171 ARG A CA 1
ATOM 1342 C C . ARG A 1 171 ? 8.392 -11.704 -19.986 1.00 76.44 171 ARG A C 1
ATOM 1344 O O . ARG A 1 171 ? 7.271 -11.726 -19.481 1.00 76.44 171 ARG A O 1
ATOM 1351 N N . GLN A 1 172 ? 9.475 -12.099 -19.319 1.00 81.81 172 GLN A N 1
ATOM 1352 C CA . GLN A 1 172 ? 9.442 -12.441 -17.896 1.00 81.81 172 GLN A CA 1
ATOM 1353 C C . GLN A 1 172 ? 9.208 -11.204 -17.035 1.00 81.81 172 GLN A C 1
ATOM 1355 O O . GLN A 1 172 ? 8.435 -11.307 -16.095 1.00 81.81 172 GLN A O 1
ATOM 1360 N N . THR A 1 173 ? 9.777 -10.045 -17.371 1.00 79.31 173 THR A N 1
ATOM 1361 C CA . THR A 1 173 ? 9.574 -8.805 -16.611 1.00 79.31 173 THR A CA 1
ATOM 1362 C C . THR A 1 173 ? 8.114 -8.363 -16.635 1.00 79.31 173 THR A C 1
ATOM 1364 O O . THR A 1 173 ? 7.555 -8.063 -15.585 1.00 79.31 173 THR A O 1
ATOM 1367 N N . VAL A 1 174 ? 7.451 -8.409 -17.798 1.00 78.94 174 VAL A N 1
ATOM 1368 C CA . VAL A 1 174 ? 6.010 -8.111 -17.900 1.00 78.94 174 VAL A CA 1
ATOM 1369 C C . VAL A 1 174 ? 5.185 -9.111 -17.088 1.00 78.94 174 VAL A C 1
ATOM 1371 O O . VAL A 1 174 ? 4.296 -8.714 -16.337 1.00 78.94 174 VAL A O 1
ATOM 1374 N N . LYS A 1 175 ? 5.499 -10.412 -17.171 1.00 85.19 175 LYS A N 1
ATOM 1375 C CA . LYS A 1 175 ? 4.853 -11.422 -16.315 1.00 85.19 175 LYS A CA 1
ATOM 1376 C C . LYS A 1 175 ? 5.074 -11.118 -14.834 1.00 85.19 175 LYS A C 1
ATOM 1378 O O . LYS A 1 175 ? 4.116 -11.147 -14.074 1.00 85.19 175 LYS A O 1
ATOM 1383 N N . MET A 1 176 ? 6.303 -10.790 -14.444 1.00 85.75 176 MET A N 1
ATOM 1384 C CA . MET A 1 176 ? 6.683 -10.493 -13.067 1.00 85.75 176 MET A CA 1
ATOM 1385 C C . MET A 1 176 ? 5.922 -9.270 -12.543 1.00 85.75 176 MET A C 1
ATOM 1387 O O . MET A 1 176 ? 5.364 -9.321 -11.451 1.00 85.75 176 MET A O 1
ATOM 1391 N N . PHE A 1 177 ? 5.809 -8.220 -13.359 1.00 85.25 177 PHE A N 1
ATOM 1392 C CA . PHE A 1 177 ? 5.030 -7.018 -13.071 1.00 85.25 177 PHE A CA 1
ATOM 1393 C C . PHE A 1 177 ? 3.558 -7.340 -12.784 1.00 85.25 177 PHE A C 1
ATOM 1395 O O . PHE A 1 177 ? 3.033 -6.953 -11.740 1.00 85.25 177 PHE A O 1
ATOM 1402 N N . TRP A 1 178 ? 2.901 -8.117 -13.651 1.00 86.75 178 TRP A N 1
ATOM 1403 C CA . TRP A 1 178 ? 1.504 -8.508 -13.439 1.00 86.75 178 TRP A CA 1
ATOM 1404 C C . TRP A 1 178 ? 1.323 -9.476 -12.268 1.00 86.75 178 TRP A C 1
ATOM 1406 O O . TRP A 1 178 ? 0.355 -9.353 -11.520 1.00 86.75 178 TRP A O 1
ATOM 1416 N N . THR A 1 179 ? 2.259 -10.401 -12.046 1.00 90.38 179 THR A N 1
ATOM 1417 C CA . THR A 1 179 ? 2.219 -11.267 -10.856 1.00 90.38 179 THR A CA 1
ATOM 1418 C C . THR A 1 179 ? 2.394 -10.469 -9.569 1.00 90.38 179 THR A C 1
ATOM 1420 O O . THR A 1 179 ? 1.710 -10.735 -8.585 1.00 90.38 179 THR A O 1
ATOM 1423 N N . TRP A 1 180 ? 3.258 -9.452 -9.582 1.00 90.81 180 TRP A N 1
ATOM 1424 C CA . TRP A 1 180 ? 3.466 -8.552 -8.456 1.00 90.81 180 TRP A CA 1
ATOM 1425 C C . TRP A 1 180 ? 2.221 -7.701 -8.190 1.00 90.81 180 TRP A C 1
ATOM 1427 O O . TRP A 1 180 ? 1.800 -7.581 -7.042 1.00 90.81 180 TRP A O 1
ATOM 1437 N N . CYS A 1 181 ? 1.582 -7.186 -9.246 1.00 90.75 181 CYS A N 1
ATOM 1438 C CA . CYS A 1 181 ? 0.277 -6.529 -9.170 1.00 90.75 181 CYS A CA 1
ATOM 1439 C C . CYS A 1 181 ? -0.757 -7.425 -8.480 1.00 90.75 181 CYS A C 1
ATOM 1441 O O . CYS A 1 181 ? -1.327 -7.041 -7.460 1.00 90.75 181 CYS A O 1
ATOM 1443 N N . ALA A 1 182 ? -0.949 -8.646 -8.986 1.00 94.25 182 ALA A N 1
ATOM 1444 C CA . ALA A 1 182 ? -1.914 -9.590 -8.435 1.00 94.25 182 ALA A CA 1
ATOM 1445 C C . ALA A 1 182 ? -1.632 -9.902 -6.957 1.00 94.25 182 ALA A C 1
ATOM 1447 O O . ALA A 1 182 ? -2.545 -9.857 -6.133 1.00 94.25 182 ALA A O 1
ATOM 1448 N N . LEU A 1 183 ? -0.366 -10.147 -6.602 1.00 96.00 183 LEU A N 1
ATOM 1449 C CA . LEU A 1 183 ? 0.043 -10.407 -5.222 1.00 96.00 183 LEU A CA 1
ATOM 1450 C C . LEU A 1 183 ? -0.250 -9.213 -4.302 1.00 96.00 183 LEU A C 1
ATOM 1452 O O . LEU A 1 183 ? -0.792 -9.397 -3.213 1.00 96.00 183 LEU A O 1
ATOM 1456 N N . LEU A 1 184 ? 0.069 -7.991 -4.739 1.00 93.44 184 LEU A N 1
ATOM 1457 C CA . LEU A 1 184 ? -0.227 -6.778 -3.979 1.00 93.44 184 LEU A CA 1
ATOM 1458 C C . LEU A 1 184 ? -1.733 -6.580 -3.786 1.00 93.44 184 LEU A C 1
ATOM 1460 O O . LEU A 1 184 ? -2.160 -6.254 -2.680 1.00 93.44 184 LEU A O 1
ATOM 1464 N N . LEU A 1 185 ? -2.542 -6.792 -4.826 1.00 95.25 185 LEU A N 1
ATOM 1465 C CA . LEU A 1 185 ? -3.999 -6.681 -4.735 1.00 95.25 185 LEU A CA 1
ATOM 1466 C C . LEU A 1 185 ? -4.578 -7.720 -3.767 1.00 95.25 185 LEU A C 1
ATOM 1468 O O . LEU A 1 185 ? -5.367 -7.356 -2.896 1.00 95.25 185 LEU A O 1
ATOM 1472 N N . LEU A 1 186 ? -4.137 -8.979 -3.850 1.00 96.50 186 LEU A N 1
ATOM 1473 C CA . LEU A 1 186 ? -4.549 -10.042 -2.928 1.00 96.50 186 LEU A CA 1
ATOM 1474 C C . LEU A 1 186 ? -4.197 -9.703 -1.480 1.00 96.50 186 LEU A C 1
ATOM 1476 O O . LEU A 1 186 ? -5.052 -9.788 -0.600 1.00 96.50 186 LEU A O 1
ATOM 1480 N N . LEU A 1 187 ? -2.963 -9.257 -1.237 1.00 95.62 187 LEU A N 1
ATOM 1481 C CA . LEU A 1 187 ? -2.515 -8.858 0.091 1.00 95.62 187 LEU A CA 1
ATOM 1482 C C . LEU A 1 187 ? -3.368 -7.704 0.645 1.00 95.62 187 LEU A C 1
ATOM 1484 O O . LEU A 1 187 ? -3.750 -7.715 1.813 1.00 95.62 187 LEU A O 1
ATOM 1488 N N . ARG A 1 188 ? -3.710 -6.715 -0.187 1.00 94.50 188 ARG A N 1
ATOM 1489 C CA . ARG A 1 188 ? -4.560 -5.580 0.207 1.00 94.50 188 ARG A CA 1
ATOM 1490 C C . ARG A 1 188 ? -5.990 -6.010 0.526 1.00 94.50 188 ARG A C 1
ATOM 1492 O O . ARG A 1 188 ? -6.521 -5.578 1.545 1.00 94.50 188 ARG A O 1
ATOM 1499 N N . VAL A 1 189 ? -6.591 -6.865 -0.301 1.00 97.12 189 VAL A N 1
ATOM 1500 C CA . VAL A 1 189 ? -7.926 -7.430 -0.048 1.00 97.12 189 VAL A CA 1
ATOM 1501 C C . VAL A 1 189 ? -7.930 -8.225 1.255 1.00 97.12 189 VAL A C 1
ATOM 1503 O O . VAL A 1 189 ? -8.821 -8.035 2.080 1.00 97.12 189 VAL A O 1
ATOM 1506 N N . TYR A 1 190 ? -6.901 -9.042 1.485 1.00 96.38 190 TYR A N 1
ATOM 1507 C CA . TYR A 1 190 ? -6.723 -9.772 2.736 1.00 96.38 190 TYR A CA 1
ATOM 1508 C C . TYR A 1 190 ? -6.653 -8.829 3.947 1.00 96.38 190 TYR A C 1
ATOM 1510 O O . TYR A 1 190 ? -7.388 -9.021 4.912 1.00 96.38 190 TYR A O 1
ATOM 1518 N N . TYR A 1 191 ? -5.848 -7.762 3.887 1.00 93.12 191 TYR A N 1
ATOM 1519 C CA . TYR A 1 191 ? -5.784 -6.770 4.968 1.00 93.12 191 TYR A CA 1
ATOM 1520 C C . TYR A 1 191 ? -7.129 -6.095 5.241 1.00 93.12 191 TYR A C 1
ATOM 1522 O O . TYR A 1 191 ? -7.492 -5.918 6.403 1.00 93.12 191 TYR A O 1
ATOM 1530 N N . ILE A 1 192 ? -7.876 -5.732 4.194 1.00 95.19 192 ILE A N 1
ATOM 1531 C CA . ILE A 1 192 ? -9.220 -5.163 4.343 1.00 95.19 192 ILE A CA 1
ATOM 1532 C C . ILE A 1 192 ? -10.136 -6.176 5.035 1.00 95.19 192 ILE A C 1
ATOM 1534 O O . ILE A 1 192 ? -10.794 -5.816 6.004 1.00 95.19 192 ILE A O 1
ATOM 1538 N N . ALA A 1 193 ? -10.131 -7.442 4.610 1.00 95.81 193 ALA A N 1
ATOM 1539 C CA . ALA A 1 193 ? -10.941 -8.491 5.226 1.00 95.81 193 ALA A CA 1
ATOM 1540 C C . ALA A 1 193 ? -10.609 -8.682 6.718 1.00 95.81 193 ALA A C 1
ATOM 1542 O O . ALA A 1 193 ? -11.517 -8.707 7.549 1.00 95.81 193 ALA A O 1
ATOM 1543 N N . VAL A 1 194 ? -9.320 -8.736 7.072 1.00 92.75 194 VAL A N 1
ATOM 1544 C CA . VAL A 1 194 ? -8.859 -8.858 8.466 1.00 92.75 194 VAL A CA 1
ATOM 1545 C C . VAL A 1 194 ? -9.282 -7.650 9.305 1.00 92.75 194 VAL A C 1
ATOM 1547 O O . VAL A 1 194 ? -9.812 -7.816 10.401 1.00 92.75 194 VAL A O 1
ATOM 1550 N N . LEU A 1 195 ? -9.095 -6.429 8.799 1.00 90.50 195 LEU A N 1
ATOM 1551 C CA . LEU A 1 195 ? -9.497 -5.208 9.504 1.00 90.50 195 LEU A CA 1
ATOM 1552 C C . LEU A 1 195 ? -11.019 -5.090 9.642 1.00 90.50 195 LEU A C 1
ATOM 1554 O O . LEU A 1 195 ? -11.507 -4.617 10.667 1.00 90.50 195 LEU A O 1
ATOM 1558 N N . SER A 1 196 ? -11.777 -5.532 8.638 1.00 92.31 196 SER A N 1
ATOM 1559 C CA . SER A 1 196 ? -13.238 -5.588 8.681 1.00 92.31 196 SER A CA 1
ATOM 1560 C C . SER A 1 196 ? -13.721 -6.586 9.726 1.00 92.31 196 SER A C 1
ATOM 1562 O O . SER A 1 196 ? -14.627 -6.265 10.492 1.00 92.31 196 SER A O 1
ATOM 1564 N N . TYR A 1 197 ? -13.094 -7.760 9.801 1.00 89.88 197 TYR A N 1
ATOM 1565 C CA . TYR A 1 197 ? -13.370 -8.741 10.846 1.00 89.88 197 TYR A CA 1
ATOM 1566 C C . TYR A 1 197 ? -13.045 -8.181 12.235 1.00 89.88 197 TYR A C 1
ATOM 1568 O O . TYR A 1 197 ? -13.883 -8.221 13.132 1.00 89.88 197 TYR A O 1
ATOM 1576 N N . PHE A 1 198 ? -11.875 -7.559 12.399 1.00 85.62 198 PHE A N 1
ATOM 1577 C CA . PHE A 1 198 ? -11.493 -6.906 13.651 1.00 85.62 198 PHE A CA 1
ATOM 1578 C C . PHE A 1 198 ? -12.487 -5.807 14.060 1.00 85.62 198 PHE A C 1
ATOM 1580 O O . PHE A 1 198 ? -12.898 -5.743 15.215 1.00 85.62 198 PHE A O 1
ATOM 1587 N N . LEU A 1 199 ? -12.950 -4.983 13.113 1.00 86.31 199 LEU A N 1
ATOM 1588 C CA . LEU A 1 199 ? -13.990 -3.987 13.372 1.00 86.31 199 LEU A CA 1
ATOM 1589 C C . LEU A 1 199 ? -15.290 -4.635 13.865 1.00 86.31 199 LEU A C 1
ATOM 1591 O O . LEU A 1 199 ? -15.918 -4.096 14.772 1.00 86.31 199 LEU A O 1
ATOM 1595 N N . GLN A 1 200 ? -15.707 -5.765 13.288 1.00 85.31 200 GLN A N 1
ATOM 1596 C CA . GLN A 1 200 ? -16.900 -6.482 13.748 1.00 85.31 200 GLN A CA 1
ATOM 1597 C C . GLN A 1 200 ? -16.738 -6.997 15.180 1.00 85.31 200 GLN A C 1
ATOM 1599 O O . GLN A 1 200 ? -17.679 -6.889 15.961 1.00 85.31 200 GLN A O 1
ATOM 1604 N N . VAL A 1 201 ? -15.552 -7.494 15.541 1.00 82.12 201 VAL A N 1
ATOM 1605 C CA . VAL A 1 201 ? -15.236 -7.896 16.921 1.00 82.12 201 VAL A CA 1
ATOM 1606 C C . VAL A 1 201 ? -15.356 -6.706 17.872 1.00 82.12 201 VAL A C 1
ATOM 1608 O O . VAL A 1 201 ? -16.029 -6.807 18.894 1.00 82.12 201 VAL A O 1
ATOM 1611 N N . VAL A 1 202 ? -14.785 -5.554 17.507 1.00 78.38 202 VAL A N 1
ATOM 1612 C CA . VAL A 1 202 ? -14.855 -4.337 18.331 1.00 78.38 202 VAL A CA 1
ATOM 1613 C C . VAL A 1 202 ? -16.293 -3.828 18.473 1.00 78.38 202 VAL A C 1
ATOM 1615 O O . VAL A 1 202 ? -16.732 -3.492 19.569 1.00 78.38 202 VAL A O 1
ATOM 1618 N N . LEU A 1 203 ? -17.071 -3.810 17.385 1.00 77.50 203 LEU A N 1
ATOM 1619 C CA . LEU A 1 203 ? -18.469 -3.358 17.410 1.00 77.50 203 LEU A CA 1
ATOM 1620 C C . LEU A 1 203 ? -19.393 -4.269 18.227 1.00 77.50 203 LEU A C 1
ATOM 1622 O O . LEU A 1 203 ? -20.429 -3.804 18.695 1.00 77.50 203 LEU A O 1
ATOM 1626 N N . ARG A 1 204 ? -19.034 -5.543 18.411 1.00 75.12 204 ARG A N 1
ATOM 1627 C CA . ARG A 1 204 ? -19.793 -6.508 19.221 1.00 75.12 204 ARG A CA 1
ATOM 1628 C C . ARG A 1 204 ? -19.488 -6.427 20.725 1.00 75.12 204 ARG A C 1
ATOM 1630 O O . ARG A 1 204 ? -19.840 -7.348 21.450 1.00 75.12 204 ARG A O 1
ATOM 1637 N N . GLY A 1 205 ? -18.871 -5.342 21.200 1.00 63.12 205 GLY A N 1
ATOM 1638 C CA . GLY A 1 205 ? -18.518 -5.169 22.617 1.00 63.12 205 GLY A CA 1
ATOM 1639 C C . GLY A 1 205 ? -17.171 -5.788 22.988 1.00 63.12 205 GLY A C 1
ATOM 1640 O O . GLY A 1 205 ? -16.907 -6.075 24.148 1.00 63.12 205 GLY A O 1
ATOM 1641 N N . GLY A 1 206 ? -16.310 -6.032 21.997 1.00 57.12 206 GLY A N 1
ATOM 1642 C CA . GLY A 1 206 ? -14.897 -6.253 22.249 1.00 57.12 206 GLY A CA 1
ATOM 1643 C C . GLY A 1 206 ? -14.216 -4.904 22.435 1.00 57.12 206 GLY A C 1
ATOM 1644 O O . GLY A 1 206 ? -13.636 -4.382 21.489 1.00 57.12 206 GLY A O 1
ATOM 1645 N N . ASP A 1 207 ? -14.236 -4.341 23.639 1.00 52.34 207 ASP A N 1
ATOM 1646 C CA . ASP A 1 207 ? -13.638 -3.033 23.969 1.00 52.34 207 ASP A CA 1
ATOM 1647 C C . ASP A 1 207 ? -12.112 -2.986 23.738 1.00 52.34 207 ASP A C 1
ATOM 1649 O O . ASP A 1 207 ? -11.439 -2.015 24.075 1.00 52.34 207 ASP A O 1
ATOM 1653 N N . GLY A 1 208 ? -11.517 -4.084 23.259 1.00 48.19 208 GLY A N 1
ATOM 1654 C CA . GLY A 1 208 ? -10.078 -4.310 23.204 1.00 48.19 208 GLY A CA 1
ATOM 1655 C C . GLY A 1 208 ? -9.422 -4.383 24.584 1.00 48.19 208 GLY A C 1
ATOM 1656 O O . GLY A 1 208 ? -8.227 -4.652 24.655 1.00 48.19 208 GLY A O 1
ATOM 1657 N N . VAL A 1 209 ? -10.189 -4.173 25.661 1.00 46.09 209 VAL A N 1
ATOM 1658 C CA . VAL A 1 209 ? -9.719 -4.224 27.046 1.00 46.09 209 VAL A CA 1
ATOM 1659 C C . VAL A 1 209 ? -10.053 -5.560 27.708 1.00 46.09 209 VAL A C 1
ATOM 1661 O O . VAL A 1 209 ? -9.195 -6.052 28.422 1.00 46.09 209 VAL A O 1
ATOM 1664 N N . MET A 1 210 ? -11.178 -6.223 27.414 1.00 40.31 210 MET A N 1
ATOM 1665 C CA . MET A 1 210 ? -11.377 -7.658 27.686 1.00 40.31 210 MET A CA 1
ATOM 1666 C C . MET A 1 210 ? -12.593 -8.186 26.919 1.00 40.31 210 MET A C 1
ATOM 1668 O O . MET A 1 210 ? -13.703 -7.708 27.112 1.00 40.31 210 MET A O 1
ATOM 1672 N N . ILE A 1 211 ? -12.407 -9.230 26.109 1.00 46.62 211 ILE A N 1
ATOM 1673 C CA . ILE A 1 211 ? -13.511 -10.125 25.753 1.00 46.62 211 ILE A CA 1
ATOM 1674 C C . ILE A 1 211 ? -13.648 -11.094 26.938 1.00 46.62 211 ILE A C 1
ATOM 1676 O O . ILE A 1 211 ? -12.973 -12.118 26.972 1.00 46.62 211 ILE A O 1
ATOM 1680 N N . MET A 1 212 ? -14.490 -10.787 27.930 1.00 41.88 212 MET A N 1
ATOM 1681 C CA . MET A 1 212 ? -15.059 -11.845 28.781 1.00 41.88 212 MET A CA 1
ATOM 1682 C C . MET A 1 212 ? -16.275 -12.427 28.056 1.00 41.88 212 MET A C 1
ATOM 1684 O O . MET A 1 212 ? -17.424 -12.180 28.402 1.00 41.88 212 MET A O 1
ATOM 1688 N N . GLY A 1 213 ? -15.999 -13.156 26.982 1.00 49.75 213 GLY A N 1
ATOM 1689 C CA . GLY A 1 213 ? -16.983 -13.849 26.160 1.00 49.75 213 GLY A CA 1
ATOM 1690 C C . GLY A 1 213 ? -16.295 -14.990 25.423 1.00 49.75 213 GLY A C 1
ATOM 1691 O O . GLY A 1 213 ? -15.151 -14.851 24.983 1.00 49.75 213 GLY A O 1
ATOM 1692 N N . ARG A 1 214 ? -16.943 -16.153 25.332 1.00 49.56 214 ARG A N 1
ATOM 1693 C CA . ARG A 1 214 ? -16.361 -17.307 24.636 1.00 49.56 214 ARG A CA 1
ATOM 1694 C C . ARG A 1 214 ? -16.272 -16.991 23.141 1.00 49.56 214 ARG A C 1
ATOM 1696 O O . ARG A 1 214 ? -17.204 -16.435 22.569 1.00 49.56 214 ARG A O 1
ATOM 1703 N N . LEU A 1 215 ? -15.168 -17.384 22.498 1.00 56.19 215 LEU A N 1
ATOM 1704 C CA . LEU A 1 215 ? -14.971 -17.266 21.042 1.00 56.19 215 LEU A CA 1
ATOM 1705 C C . LEU A 1 215 ? -16.134 -17.875 20.233 1.00 56.19 215 LEU A C 1
ATOM 1707 O O . LEU A 1 215 ? -16.400 -17.435 19.120 1.00 56.19 215 LEU A O 1
ATOM 1711 N N . ASP A 1 216 ? -16.863 -18.828 20.813 1.00 62.84 216 ASP A N 1
ATOM 1712 C CA . ASP A 1 216 ? -18.030 -19.476 20.209 1.00 62.84 216 ASP A CA 1
ATOM 1713 C C . ASP A 1 216 ? -19.218 -18.519 19.989 1.00 62.84 216 ASP A C 1
ATOM 1715 O O . ASP A 1 216 ? -20.060 -18.758 19.119 1.00 62.84 216 ASP A O 1
ATOM 1719 N N . ASP A 1 217 ? -19.283 -17.401 20.721 1.00 56.06 217 ASP A N 1
ATOM 1720 C CA . ASP A 1 217 ? -20.352 -16.408 20.579 1.00 56.06 217 ASP A CA 1
ATOM 1721 C C . ASP A 1 217 ? -20.188 -15.526 19.327 1.00 56.06 217 ASP A C 1
ATOM 1723 O O . ASP A 1 217 ? -21.141 -14.872 18.901 1.00 56.06 217 ASP A O 1
ATOM 1727 N N . LEU A 1 218 ? -19.023 -15.556 18.663 1.00 59.12 218 LEU A N 1
ATOM 1728 C CA . LEU A 1 218 ? -18.775 -14.782 17.441 1.00 59.12 218 LEU A CA 1
ATOM 1729 C C . LEU A 1 218 ? -19.618 -15.241 16.239 1.00 59.12 218 LEU A C 1
ATOM 1731 O O . LEU A 1 218 ? -19.842 -14.456 15.315 1.00 59.12 218 LEU A O 1
ATOM 1735 N N . ASN A 1 219 ? -20.083 -16.489 16.231 1.00 63.41 219 ASN A N 1
ATOM 1736 C CA . ASN A 1 219 ? -20.825 -17.054 15.100 1.00 63.41 219 ASN A CA 1
ATOM 1737 C C . ASN A 1 219 ? -22.348 -16.921 15.237 1.00 63.41 219 ASN A C 1
ATOM 1739 O O . ASN A 1 219 ? -23.078 -17.305 14.323 1.00 63.41 219 ASN A O 1
ATOM 1743 N N . LYS A 1 220 ? -22.853 -16.373 16.349 1.00 59.31 220 LYS A N 1
ATOM 1744 C CA . LYS A 1 220 ? -24.297 -16.234 16.557 1.00 59.31 220 LYS A CA 1
ATOM 1745 C C . LYS A 1 220 ? -24.854 -15.055 15.737 1.00 59.31 220 LYS A C 1
ATOM 1747 O O . LYS A 1 220 ? -24.255 -13.976 15.730 1.00 59.31 220 LYS A O 1
ATOM 1752 N N . PRO A 1 221 ? -25.977 -15.236 15.015 1.00 50.47 221 PRO A N 1
ATOM 1753 C CA . PRO A 1 221 ? -26.582 -14.181 14.205 1.00 50.47 221 PRO A CA 1
ATOM 1754 C C . PRO A 1 221 ? -27.072 -13.017 15.078 1.00 50.47 221 PRO A C 1
ATOM 1756 O O . PRO A 1 221 ? -27.574 -13.224 16.181 1.00 50.47 221 PRO A O 1
ATOM 1759 N N . PHE A 1 222 ? -26.967 -11.788 14.555 1.00 45.69 222 PHE A N 1
ATOM 1760 C CA . PHE A 1 222 ? -27.272 -10.541 15.278 1.00 45.69 222 PHE A CA 1
ATOM 1761 C C . PHE A 1 222 ? -28.703 -10.482 15.839 1.00 45.69 222 PHE A C 1
ATOM 1763 O O . PHE A 1 222 ? -28.942 -9.836 16.851 1.00 45.69 222 PHE A O 1
ATOM 1770 N N . SER A 1 223 ? -29.647 -11.214 15.237 1.00 49.94 223 SER A N 1
ATOM 1771 C CA . SER A 1 223 ? -31.024 -11.351 15.733 1.00 49.94 223 SER A CA 1
ATOM 1772 C C . SER A 1 223 ? -31.135 -12.084 17.078 1.00 49.94 223 SER A C 1
ATOM 1774 O O . SER A 1 223 ? -32.186 -12.033 17.706 1.00 49.94 223 SER A O 1
ATOM 1776 N N . GLN A 1 224 ? -30.073 -12.768 17.514 1.00 51.72 224 GLN A N 1
ATOM 1777 C CA . GLN A 1 224 ? -29.945 -13.407 18.828 1.00 51.72 224 GLN A CA 1
ATOM 1778 C C . GLN A 1 224 ? -28.892 -12.733 19.716 1.00 51.72 224 GLN A C 1
ATOM 1780 O O . GLN A 1 224 ? -28.711 -13.131 20.866 1.00 51.72 224 GLN A O 1
ATOM 1785 N N . THR A 1 225 ? -28.179 -11.724 19.210 1.00 48.50 225 THR A N 1
ATOM 1786 C CA . THR A 1 225 ? -27.246 -10.953 20.024 1.00 48.50 225 THR A CA 1
ATOM 1787 C C . THR A 1 225 ? -28.077 -10.009 20.881 1.00 48.50 225 THR A C 1
ATOM 1789 O O . THR A 1 225 ? -28.582 -8.997 20.397 1.00 48.50 225 THR A O 1
ATOM 1792 N N . MET A 1 226 ? -28.272 -10.382 22.150 1.00 55.56 226 MET A N 1
ATOM 1793 C CA . MET A 1 226 ? -28.826 -9.489 23.166 1.00 55.56 226 MET A CA 1
ATOM 1794 C C . MET A 1 226 ? -28.164 -8.117 23.033 1.00 55.56 226 MET A C 1
ATOM 1796 O O . MET A 1 226 ? -26.947 -8.035 22.843 1.00 55.56 226 MET A O 1
ATOM 1800 N N . SER A 1 227 ? -28.963 -7.045 23.082 1.00 60.72 227 SER A N 1
ATOM 1801 C CA . SER A 1 227 ? -28.417 -5.691 22.998 1.00 60.72 227 SER A CA 1
ATOM 1802 C C . SER A 1 227 ? -27.297 -5.541 24.030 1.00 60.72 227 SER A C 1
ATOM 1804 O O . SER A 1 227 ? -27.351 -6.142 25.103 1.00 60.72 227 SER A O 1
ATOM 1806 N N . SER A 1 228 ? -26.271 -4.749 23.734 1.00 57.06 228 SER A N 1
ATOM 1807 C CA . SER A 1 228 ? -25.161 -4.511 24.666 1.00 57.06 228 SER A CA 1
ATOM 1808 C C . SER A 1 228 ? -25.664 -4.083 26.051 1.00 57.06 228 SER A C 1
ATOM 1810 O O . SER A 1 228 ? -25.088 -4.458 27.064 1.00 57.06 228 SER A O 1
ATOM 1812 N N . MET A 1 229 ? -26.803 -3.387 26.104 1.00 57.91 229 MET A N 1
ATOM 1813 C CA . MET A 1 229 ? -27.490 -3.035 27.343 1.00 57.91 229 MET A CA 1
ATOM 1814 C C . MET A 1 229 ? -28.102 -4.244 28.068 1.00 57.91 229 MET A C 1
ATOM 1816 O O . MET A 1 229 ? -28.016 -4.304 29.288 1.00 57.91 229 MET A O 1
ATOM 1820 N N . MET A 1 230 ? -28.662 -5.224 27.352 1.00 64.81 230 MET A N 1
ATOM 1821 C CA . MET A 1 230 ? -29.132 -6.485 27.941 1.00 64.81 230 MET A CA 1
ATOM 1822 C C . MET A 1 230 ? -27.985 -7.362 28.449 1.00 64.81 230 MET A C 1
ATOM 1824 O O . MET A 1 230 ? -28.123 -7.960 29.509 1.00 64.81 230 MET A O 1
ATOM 1828 N N . LEU A 1 231 ? -26.848 -7.416 27.746 1.00 65.62 231 LEU A N 1
ATOM 1829 C CA . LEU A 1 231 ? -25.665 -8.146 28.224 1.00 65.62 231 LEU A CA 1
ATOM 1830 C C . LEU A 1 231 ? -25.084 -7.504 29.484 1.00 65.62 231 LEU A C 1
ATOM 1832 O O . LEU A 1 231 ? -24.816 -8.208 30.454 1.00 65.62 231 LEU A O 1
ATOM 1836 N N . VAL A 1 232 ? -24.969 -6.172 29.507 1.00 70.75 232 VAL A N 1
ATOM 1837 C CA . VAL A 1 232 ? -24.565 -5.434 30.710 1.00 70.75 232 VAL A CA 1
ATOM 1838 C C . VAL A 1 232 ? -25.576 -5.652 31.832 1.00 70.75 232 VAL A C 1
ATOM 1840 O O . VAL A 1 232 ? -25.171 -5.939 32.949 1.00 70.75 232 VAL A O 1
ATOM 1843 N N . GLN A 1 233 ? -26.882 -5.601 31.556 1.00 74.94 233 GLN A N 1
ATOM 1844 C CA . GLN A 1 233 ? -27.902 -5.907 32.562 1.00 74.94 233 GLN A CA 1
ATOM 1845 C C . GLN A 1 233 ? -27.782 -7.335 33.090 1.00 74.94 233 GLN A C 1
ATOM 1847 O O . GLN A 1 233 ? -27.918 -7.535 34.289 1.00 74.94 233 GLN A O 1
ATOM 1852 N N . GLN A 1 234 ? -27.507 -8.320 32.237 1.00 74.75 234 GLN A N 1
ATOM 1853 C CA . GLN A 1 234 ? -27.370 -9.711 32.654 1.00 74.75 234 GLN A CA 1
ATOM 1854 C C . GLN A 1 234 ? -26.084 -9.943 33.459 1.00 74.75 234 GLN A C 1
ATOM 1856 O O . GLN A 1 234 ? -26.106 -10.691 34.430 1.00 74.75 234 GLN A O 1
ATOM 1861 N N . GLN A 1 235 ? -24.985 -9.275 33.105 1.00 74.44 235 GLN A N 1
ATOM 1862 C CA . GLN A 1 235 ? -23.734 -9.316 33.866 1.00 74.44 235 GLN A CA 1
ATOM 1863 C C . GLN A 1 235 ? -23.859 -8.596 35.208 1.00 74.44 235 GLN A C 1
ATOM 1865 O O . GLN A 1 235 ? -23.455 -9.147 36.225 1.00 74.44 235 GLN A O 1
ATOM 1870 N N . VAL A 1 236 ? -24.458 -7.401 35.226 1.00 82.31 236 VAL A N 1
ATOM 1871 C CA . VAL A 1 236 ? -24.750 -6.658 36.460 1.00 82.31 236 VAL A CA 1
ATOM 1872 C C . VAL A 1 236 ? -25.679 -7.474 37.343 1.00 82.31 236 VAL A C 1
ATOM 1874 O O . VAL A 1 236 ? -25.408 -7.603 38.527 1.00 82.31 236 VAL A O 1
ATOM 1877 N N . ARG A 1 237 ? -26.720 -8.088 36.774 1.00 83.62 237 ARG A N 1
ATOM 1878 C CA . ARG A 1 237 ? -27.642 -8.957 37.505 1.00 83.62 237 ARG A CA 1
ATOM 1879 C C . ARG A 1 237 ? -26.948 -10.197 38.053 1.00 83.62 237 ARG A C 1
ATOM 1881 O O . ARG A 1 237 ? -27.126 -10.501 39.217 1.00 83.62 237 ARG A O 1
ATOM 1888 N N . SER A 1 238 ? -26.119 -10.872 37.260 1.00 81.62 238 SER A N 1
ATOM 1889 C CA . SER A 1 238 ? -25.381 -12.046 37.729 1.00 81.62 238 SER A CA 1
ATOM 1890 C C . SER A 1 238 ? -24.346 -11.698 38.799 1.00 81.62 238 SER A C 1
ATOM 1892 O O . SER A 1 238 ? -24.137 -12.495 39.705 1.00 81.62 238 SER A O 1
ATOM 1894 N N . ALA A 1 239 ? -23.692 -10.539 38.699 1.00 81.56 239 ALA A N 1
ATOM 1895 C CA . ALA A 1 239 ? -22.786 -10.057 39.734 1.00 81.56 239 ALA A CA 1
ATOM 1896 C C . ALA A 1 239 ? -23.565 -9.680 41.000 1.00 81.56 239 ALA A C 1
ATOM 1898 O O . ALA A 1 239 ? -23.138 -10.018 42.093 1.00 81.56 239 ALA A O 1
ATOM 1899 N N . PHE A 1 240 ? -24.720 -9.030 40.849 1.00 87.12 240 PHE A N 1
ATOM 1900 C CA . PHE A 1 240 ? -25.614 -8.694 41.951 1.00 87.12 240 PHE A CA 1
ATOM 1901 C C . PHE A 1 240 ? -26.099 -9.956 42.671 1.00 87.12 240 PHE A C 1
ATOM 1903 O O . PHE A 1 240 ? -25.898 -10.059 43.866 1.00 87.12 240 PHE A O 1
ATOM 1910 N N . GLU A 1 241 ? -26.598 -10.959 41.944 1.00 88.00 241 GLU A N 1
ATOM 1911 C CA . GLU A 1 241 ? -27.032 -12.259 42.487 1.00 88.00 241 GLU A CA 1
ATOM 1912 C C . GLU A 1 241 ? -25.894 -13.053 43.161 1.00 88.00 241 GLU A C 1
ATOM 1914 O O . GLU A 1 241 ? -26.157 -13.931 43.974 1.00 88.00 241 GLU A O 1
ATOM 1919 N N . GLN A 1 242 ? -24.628 -12.789 42.819 1.00 85.56 242 GLN A N 1
ATOM 1920 C CA . GLN A 1 242 ? -23.474 -13.392 43.501 1.00 85.56 242 GLN A CA 1
ATOM 1921 C C . GLN A 1 242 ? -23.053 -12.633 44.762 1.00 85.56 242 GLN A C 1
ATOM 1923 O O . GLN A 1 242 ? -22.379 -13.213 45.613 1.00 85.56 242 GLN A O 1
ATOM 1928 N N . MET A 1 243 ? -23.370 -11.341 44.843 1.00 87.12 243 MET A N 1
ATOM 1929 C CA . MET A 1 243 ? -23.013 -10.495 45.978 1.00 87.12 243 MET A CA 1
ATOM 1930 C C . MET A 1 243 ? -24.132 -10.429 47.025 1.00 87.12 243 MET A C 1
ATOM 1932 O O . MET A 1 243 ? -23.817 -10.402 48.205 1.00 87.12 243 MET A O 1
ATOM 1936 N N . ASP A 1 244 ? -25.394 -10.421 46.594 1.00 92.25 244 ASP A N 1
ATOM 1937 C CA . ASP A 1 244 ? -26.609 -10.485 47.416 1.00 92.25 244 ASP A CA 1
ATOM 1938 C C . ASP A 1 244 ? -26.737 -11.900 48.007 1.00 92.25 244 ASP A C 1
ATOM 1940 O O . ASP A 1 244 ? -27.200 -12.840 47.355 1.00 92.25 244 ASP A O 1
ATOM 1944 N N . ALA A 1 245 ? -26.191 -12.076 49.209 1.00 89.69 245 ALA A N 1
ATOM 1945 C CA . ALA A 1 245 ? -26.062 -13.370 49.863 1.00 89.69 245 ALA A CA 1
ATOM 1946 C C . ALA A 1 245 ? -27.321 -13.728 50.656 1.00 89.69 245 ALA A C 1
ATOM 1948 O O . ALA A 1 245 ? -27.603 -14.918 50.841 1.00 89.69 245 ALA A O 1
ATOM 1949 N N . ASP A 1 246 ? -28.057 -12.722 51.134 1.00 91.06 246 ASP A N 1
ATOM 1950 C CA . ASP A 1 246 ? -29.312 -12.913 51.855 1.00 91.06 246 ASP A CA 1
ATOM 1951 C C . ASP A 1 246 ? -30.550 -12.959 50.936 1.00 91.06 246 ASP A C 1
ATOM 1953 O O . ASP A 1 246 ? -31.591 -13.495 51.335 1.00 91.06 246 ASP A O 1
ATOM 1957 N N . GLY A 1 247 ? -30.411 -12.526 49.680 1.00 91.50 247 GLY A N 1
ATOM 1958 C CA . GLY A 1 247 ? -31.443 -12.586 48.651 1.00 91.50 247 GLY A CA 1
ATOM 1959 C C . GLY A 1 247 ? -32.530 -11.528 48.824 1.00 91.50 247 GLY A C 1
ATOM 1960 O O . GLY A 1 247 ? -33.643 -11.718 48.314 1.00 91.50 247 GLY A O 1
ATOM 1961 N N . ASP A 1 248 ? -32.261 -10.445 49.558 1.00 93.56 248 ASP A N 1
ATOM 1962 C CA . ASP A 1 248 ? -33.222 -9.370 49.807 1.00 93.56 248 ASP A CA 1
ATOM 1963 C C . ASP A 1 248 ? -33.393 -8.417 48.604 1.00 93.56 248 ASP A C 1
ATOM 1965 O O . ASP A 1 248 ? -34.286 -7.554 48.590 1.00 93.56 248 ASP A O 1
ATOM 1969 N N . GLY A 1 249 ? -32.587 -8.605 47.552 1.00 90.19 249 GLY A N 1
ATOM 1970 C CA . GLY A 1 249 ? -32.594 -7.787 46.346 1.00 90.19 249 GLY A CA 1
ATOM 1971 C C . GLY A 1 249 ? -31.904 -6.435 46.535 1.00 90.19 249 GLY A C 1
ATOM 1972 O O . GLY A 1 249 ? -32.097 -5.525 45.717 1.00 90.19 249 GLY A O 1
ATOM 1973 N N . ARG A 1 250 ? -31.137 -6.267 47.612 1.00 91.50 250 ARG A N 1
ATOM 1974 C CA . ARG A 1 250 ? -30.306 -5.109 47.943 1.00 91.50 250 ARG A CA 1
ATOM 1975 C C . ARG A 1 250 ? -28.864 -5.588 48.129 1.00 91.50 250 ARG A C 1
ATOM 1977 O O . ARG A 1 250 ? -28.529 -6.746 47.956 1.00 91.50 250 ARG A O 1
ATOM 1984 N N . LEU A 1 251 ? -27.968 -4.628 48.320 1.00 89.69 251 LEU A N 1
ATOM 1985 C CA . LEU A 1 251 ? -26.551 -4.884 48.548 1.00 89.69 251 LEU A CA 1
ATOM 1986 C C . LEU A 1 251 ? -26.177 -4.180 49.839 1.00 89.69 251 LEU A C 1
ATOM 1988 O O . LEU A 1 251 ? -26.057 -2.948 49.860 1.00 89.69 251 LEU A O 1
ATOM 1992 N N . SER A 1 252 ? -26.037 -4.948 50.914 1.00 89.50 252 SER A N 1
ATOM 1993 C CA . SER A 1 252 ? -25.506 -4.428 52.169 1.00 89.50 252 SER A CA 1
ATOM 1994 C C . SER A 1 252 ? -23.998 -4.167 52.055 1.00 89.50 252 SER A C 1
ATOM 1996 O O . SER A 1 252 ? -23.295 -4.692 51.182 1.00 89.50 252 SER A O 1
ATOM 1998 N N . LEU A 1 253 ? -23.477 -3.299 52.926 1.00 87.56 253 LEU A N 1
ATOM 1999 C CA . LEU A 1 253 ? -22.045 -2.992 52.950 1.00 87.56 253 LEU A CA 1
ATOM 2000 C C . LEU A 1 253 ? -21.233 -4.245 53.312 1.00 87.56 253 LEU A C 1
ATOM 2002 O O . LEU A 1 253 ? -20.144 -4.463 52.782 1.00 87.56 253 LEU A O 1
ATOM 2006 N N . GLU A 1 254 ? -21.783 -5.068 54.197 1.00 88.94 254 GLU A N 1
ATOM 2007 C CA . GLU A 1 254 ? -21.213 -6.311 54.692 1.00 88.94 254 GLU A CA 1
ATOM 2008 C C . GLU A 1 254 ? -21.071 -7.350 53.571 1.00 88.94 254 GLU A C 1
ATOM 2010 O O . GLU A 1 254 ? -19.988 -7.911 53.399 1.00 88.94 254 GLU A O 1
ATOM 2015 N N . GLU A 1 255 ? -22.112 -7.544 52.758 1.00 88.12 255 GLU A N 1
ATOM 2016 C CA . GLU A 1 255 ? -22.104 -8.440 51.593 1.00 88.12 255 GLU A CA 1
ATOM 2017 C C . GLU A 1 255 ? -21.084 -8.020 50.536 1.00 88.12 255 GLU A C 1
ATOM 2019 O O . GLU A 1 255 ? -20.306 -8.838 50.032 1.00 88.12 255 GLU A O 1
ATOM 2024 N N . LEU A 1 256 ? -21.016 -6.717 50.249 1.00 86.75 256 LEU A N 1
ATOM 2025 C CA . LEU A 1 256 ? -20.035 -6.176 49.317 1.00 86.75 256 LEU A CA 1
ATOM 2026 C C . LEU A 1 256 ? -18.600 -6.409 49.817 1.00 86.75 256 LEU A C 1
ATOM 2028 O O . LEU A 1 256 ? -17.729 -6.820 49.045 1.00 86.75 256 LEU A O 1
ATOM 2032 N N . LEU A 1 257 ? -18.339 -6.166 51.105 1.00 85.06 257 LEU A N 1
ATOM 2033 C CA . LEU A 1 257 ? -17.028 -6.407 51.713 1.00 85.06 257 LEU A CA 1
ATOM 2034 C C . LEU A 1 257 ? -16.667 -7.896 51.708 1.00 85.06 257 LEU A C 1
ATOM 2036 O O . LEU A 1 257 ? -15.532 -8.244 51.379 1.00 85.06 257 LEU A O 1
ATOM 2040 N N . GLN A 1 258 ? -17.624 -8.774 52.006 1.00 85.44 258 GLN A N 1
ATOM 2041 C CA . GLN A 1 258 ? -17.427 -10.221 51.993 1.00 85.44 258 GLN A CA 1
ATOM 2042 C C . GLN A 1 258 ? -17.095 -10.738 50.585 1.00 85.44 258 GLN A C 1
ATOM 2044 O O . GLN A 1 258 ? -16.168 -11.536 50.412 1.00 85.44 258 GLN A O 1
ATOM 2049 N N . TYR A 1 259 ? -17.783 -10.234 49.561 1.00 85.75 259 TYR A N 1
ATOM 2050 C CA . TYR A 1 259 ? -17.489 -10.565 48.169 1.00 85.75 259 TYR A CA 1
ATOM 2051 C C . TYR A 1 259 ? -16.101 -10.067 47.728 1.00 85.75 259 TYR A C 1
ATOM 2053 O O . TYR A 1 259 ? -15.347 -10.796 47.071 1.00 85.75 259 TYR A O 1
ATOM 2061 N N . LEU A 1 260 ? -15.714 -8.846 48.118 1.00 84.38 260 LEU A N 1
ATOM 2062 C CA . LEU A 1 260 ? -14.390 -8.284 47.820 1.00 84.38 260 LEU A CA 1
ATOM 2063 C C . LEU A 1 260 ? -13.256 -9.058 48.511 1.00 84.38 260 LEU A C 1
ATOM 2065 O O . LEU A 1 260 ? -12.195 -9.250 47.911 1.00 84.38 260 LEU A O 1
ATOM 2069 N N . GLU A 1 261 ? -13.481 -9.549 49.732 1.00 83.50 261 GLU A N 1
ATOM 2070 C CA . GLU A 1 261 ? -12.540 -10.425 50.439 1.00 83.50 261 GLU A CA 1
ATOM 2071 C C . GLU A 1 261 ? -12.367 -11.785 49.753 1.00 83.50 261 GLU A C 1
ATOM 2073 O O . GLU A 1 261 ? -11.250 -12.312 49.701 1.00 83.50 261 GLU A O 1
ATOM 2078 N N . GLY A 1 262 ? -13.455 -12.347 49.218 1.00 77.31 262 GLY A N 1
ATOM 2079 C CA . GLY A 1 262 ? -13.447 -13.630 48.515 1.00 77.31 262 GLY A CA 1
ATOM 2080 C C . GLY A 1 262 ? -12.796 -13.574 47.130 1.00 77.31 262 GLY A C 1
ATOM 2081 O O . GLY A 1 262 ? -12.137 -14.528 46.716 1.00 77.31 262 GLY A O 1
ATOM 2082 N N . THR A 1 263 ? -12.938 -12.454 46.420 1.00 79.31 263 THR A N 1
ATOM 2083 C CA . THR A 1 263 ? -12.458 -12.306 45.034 1.00 79.31 263 THR A CA 1
ATOM 2084 C C . THR A 1 263 ? -11.055 -11.717 44.921 1.00 79.31 263 THR A C 1
ATOM 2086 O O . THR A 1 263 ? -10.355 -11.988 43.941 1.00 79.31 263 THR A O 1
ATOM 2089 N N . ASN A 1 264 ? -10.601 -10.926 45.898 1.00 71.62 264 ASN A N 1
ATOM 2090 C CA . ASN A 1 264 ? -9.347 -10.194 45.773 1.00 71.62 264 ASN A CA 1
ATOM 2091 C C . ASN A 1 264 ? -8.521 -10.208 47.069 1.00 71.62 264 ASN A C 1
ATOM 2093 O O . ASN A 1 264 ? -8.860 -9.613 48.090 1.00 71.62 264 ASN A O 1
ATOM 2097 N N . HIS A 1 265 ? -7.350 -10.843 46.982 1.00 73.19 265 HIS A N 1
ATOM 2098 C CA . HIS A 1 265 ? -6.392 -11.037 48.073 1.00 73.19 265 HIS A CA 1
ATOM 2099 C C . HIS A 1 265 ? -5.936 -9.738 48.762 1.00 73.19 265 HIS A C 1
ATOM 2101 O O . HIS A 1 265 ? -5.472 -9.802 49.898 1.00 73.19 265 HIS A O 1
ATOM 2107 N N . ARG A 1 266 ? -6.072 -8.572 48.111 1.00 70.94 266 ARG A N 1
ATOM 2108 C CA . ARG A 1 266 ? -5.740 -7.261 48.701 1.00 70.94 266 ARG A CA 1
ATOM 2109 C C . ARG A 1 266 ? -6.716 -6.782 49.775 1.00 70.94 266 ARG A C 1
ATOM 2111 O O . ARG A 1 266 ? -6.313 -5.967 50.596 1.00 70.94 266 ARG A O 1
ATOM 2118 N N . TYR A 1 267 ? -7.959 -7.256 49.770 1.00 65.44 267 TYR A N 1
ATOM 2119 C CA . TYR A 1 267 ? -8.995 -6.792 50.703 1.00 65.44 267 TYR A CA 1
ATOM 2120 C C . TYR A 1 267 ? -9.190 -7.725 51.902 1.00 65.44 267 TYR A C 1
ATOM 2122 O O . TYR A 1 267 ? -10.017 -7.454 52.765 1.00 65.44 267 TYR A O 1
ATOM 2130 N N . ARG A 1 268 ? -8.401 -8.802 51.989 1.00 68.56 268 ARG A N 1
ATOM 2131 C CA . ARG A 1 268 ? -8.503 -9.830 53.028 1.00 68.56 268 ARG A CA 1
ATOM 2132 C C . ARG A 1 268 ? -8.293 -9.225 54.427 1.00 68.56 268 ARG A C 1
ATOM 2134 O O . ARG A 1 268 ? -7.173 -8.853 54.767 1.00 68.56 268 ARG A O 1
ATOM 2141 N N . GLY A 1 269 ? -9.346 -9.176 55.248 1.00 65.06 269 GLY A N 1
ATOM 2142 C CA . GLY A 1 269 ? -9.294 -8.725 56.643 1.00 65.06 269 GLY A CA 1
ATOM 2143 C C . GLY A 1 269 ? -9.945 -7.367 56.926 1.00 65.06 269 GLY A C 1
ATOM 2144 O O . GLY A 1 269 ? -9.897 -6.925 58.073 1.00 65.06 269 GLY A O 1
ATOM 2145 N N . ILE A 1 270 ? -10.564 -6.718 55.936 1.00 68.56 270 ILE A N 1
ATOM 2146 C CA . ILE A 1 270 ? -11.291 -5.453 56.124 1.00 68.56 270 ILE A CA 1
ATOM 2147 C C . ILE A 1 270 ? -12.628 -5.675 56.839 1.00 68.56 270 ILE A C 1
ATOM 2149 O O . ILE A 1 270 ? -12.991 -4.874 57.701 1.00 68.56 270 ILE A O 1
ATOM 2153 N N . ALA A 1 271 ? -13.326 -6.782 56.573 1.00 60.97 271 ALA A N 1
ATOM 2154 C CA . ALA A 1 271 ? -14.607 -7.092 57.212 1.00 60.97 271 ALA A CA 1
ATOM 2155 C C . ALA A 1 271 ? -14.475 -7.251 58.740 1.00 60.97 271 ALA A C 1
ATOM 2157 O O . ALA A 1 271 ? -15.406 -6.963 59.489 1.00 60.97 271 ALA A O 1
ATOM 2158 N N . LYS A 1 272 ? -13.284 -7.620 59.235 1.00 62.06 272 LYS A N 1
ATOM 2159 C CA . LYS A 1 272 ? -13.003 -7.738 60.676 1.00 62.06 272 LYS A CA 1
ATOM 2160 C C . LYS A 1 272 ? -12.901 -6.396 61.411 1.00 62.06 272 LYS A C 1
ATOM 2162 O O . LYS A 1 272 ? -12.919 -6.397 62.637 1.00 62.06 272 LYS A O 1
ATOM 2167 N N . GLY A 1 273 ? -12.776 -5.273 60.700 1.00 58.56 273 GLY A N 1
ATOM 2168 C CA . GLY A 1 273 ? -12.628 -3.944 61.306 1.00 58.56 273 GLY A CA 1
ATOM 2169 C C . GLY A 1 273 ? -13.940 -3.194 61.554 1.00 58.56 273 GLY A C 1
ATOM 2170 O O . GLY A 1 273 ? -13.944 -2.241 62.327 1.00 58.56 273 GLY A O 1
ATOM 2171 N N . VAL A 1 274 ? -15.043 -3.601 60.917 1.00 60.38 274 VAL A N 1
ATOM 2172 C CA . VAL A 1 274 ? -16.295 -2.815 60.883 1.00 60.38 274 VAL A CA 1
ATOM 2173 C C . VAL A 1 274 ? -17.302 -3.247 61.966 1.00 60.38 274 VAL A C 1
ATOM 2175 O O . VAL A 1 274 ? -18.172 -2.471 62.341 1.00 60.38 274 VAL A O 1
ATOM 2178 N N . GLY A 1 275 ? -17.146 -4.437 62.559 1.00 53.81 275 GLY A N 1
ATOM 2179 C CA . GLY A 1 275 ? -18.099 -5.012 63.524 1.00 53.81 275 GLY A CA 1
ATOM 2180 C C . GLY A 1 275 ? -17.944 -4.619 65.005 1.00 53.81 275 GLY A C 1
ATOM 2181 O O . GLY A 1 275 ? -18.604 -5.228 65.841 1.00 53.81 275 GLY A O 1
ATOM 2182 N N . SER A 1 276 ? -17.093 -3.648 65.361 1.00 49.50 276 SER A N 1
ATOM 2183 C CA . SER A 1 276 ? -16.731 -3.362 66.769 1.00 49.50 276 SER A CA 1
ATOM 2184 C C . SER A 1 276 ? -17.078 -1.944 67.244 1.00 49.50 276 SER A C 1
ATOM 2186 O O . SER A 1 276 ? -16.322 -1.355 68.016 1.00 49.50 276 SER A O 1
ATOM 2188 N N . GLN A 1 277 ? -18.193 -1.363 66.796 1.00 50.66 277 GLN A N 1
ATOM 2189 C CA . GLN A 1 277 ? -18.776 -0.192 67.465 1.00 50.66 277 GLN A CA 1
ATOM 2190 C C . GLN A 1 277 ? -19.972 -0.632 68.310 1.00 50.66 277 GLN A C 1
ATOM 2192 O O . GLN A 1 277 ? -21.097 -0.769 67.839 1.00 50.66 277 GLN A O 1
ATOM 2197 N N . GLU A 1 278 ? -19.671 -0.886 69.580 1.00 52.34 278 GLU A N 1
ATOM 2198 C CA . GLU A 1 278 ? -20.626 -1.108 70.660 1.00 52.34 278 GLU A CA 1
ATOM 2199 C C . GLU A 1 278 ? -21.558 0.120 70.786 1.00 52.34 278 GLU A C 1
ATOM 2201 O O . GLU A 1 278 ? -21.074 1.258 70.768 1.00 52.34 278 GLU A O 1
ATOM 2206 N N . PRO A 1 279 ? -22.892 -0.056 70.857 1.00 50.81 279 PRO A N 1
ATOM 2207 C CA . PRO A 1 279 ? -23.816 1.070 70.903 1.00 50.81 279 PRO A CA 1
ATOM 2208 C C . PRO A 1 279 ? -23.647 1.856 72.209 1.00 50.81 279 PRO A C 1
ATOM 2210 O O . PRO A 1 279 ? -23.671 1.288 73.301 1.00 50.81 279 PRO A O 1
ATOM 2213 N N . ALA A 1 280 ? -23.494 3.178 72.084 1.00 54.12 280 ALA A N 1
ATOM 2214 C CA . ALA A 1 280 ? -23.341 4.095 73.210 1.00 54.12 280 ALA A CA 1
ATOM 2215 C C . ALA A 1 280 ? -24.485 3.935 74.237 1.00 54.12 280 ALA A C 1
ATOM 2217 O O . ALA A 1 280 ? -25.650 3.794 73.840 1.00 54.12 280 ALA A O 1
ATOM 2218 N N . PRO A 1 281 ? -24.187 3.977 75.551 1.00 52.03 281 PRO A N 1
ATOM 2219 C CA . PRO A 1 281 ? -25.204 3.848 76.584 1.00 52.03 281 PRO A CA 1
ATOM 2220 C C . PRO A 1 281 ? -26.187 5.019 76.502 1.00 52.03 281 PRO A C 1
ATOM 2222 O O . PRO A 1 281 ? -25.793 6.183 76.425 1.00 52.03 281 PRO A O 1
ATOM 2225 N N . LYS A 1 282 ? -27.481 4.686 76.502 1.00 56.50 282 LYS A N 1
ATOM 2226 C CA . LYS A 1 282 ? -28.578 5.657 76.527 1.00 56.50 282 LYS A CA 1
ATOM 2227 C C . LYS A 1 282 ? -28.523 6.440 77.845 1.00 56.50 282 LYS A C 1
ATOM 2229 O O . LYS A 1 282 ? -28.557 5.821 78.908 1.00 56.50 282 LYS A O 1
ATOM 2234 N N . VAL A 1 283 ? -28.439 7.767 77.741 1.00 58.66 283 VAL A N 1
ATOM 2235 C CA . VAL A 1 283 ? -28.661 8.730 78.835 1.00 58.66 283 VAL A CA 1
ATOM 2236 C C . VAL A 1 283 ? -30.109 9.189 78.788 1.00 58.66 283 VAL A C 1
ATOM 2238 O O . VAL A 1 283 ? -30.591 9.440 77.659 1.00 58.66 283 VAL A O 1
#

pLDDT: mean 71.57, std 18.26, range [20.77, 97.12]